Protein AF-A0A2V8REA2-F1 (afdb_monomer_lite)

Radius of gyration: 31.88 Å; chains: 1; bounding box: 101×28×112 Å

Foldseek 3Di:
DPPVVVVCVVVVVVVVVVVVVVVVVVPQFKDAAAQFKKWKKFFADWADDDDPPDQEDDDRYGTTHLDIHHGGIGGAPPPGMGGPDIDGWDFADQQKKKKKFFQDFAEADPQFQAWEQQLPPQCPQQLRSNSCRVSRNYGGTHLDIDHGDTHNHDVRGIWIWMDGWDFAAPQKKKWKFFQDFAAADPQFQAWADFPDCVQQLRSNCCRVRGTHGTIHLAIDHGDTGNHQAWTATPVGDDIDGGRMDIDMDGWDAAAQQKKKWKFFQGFAEDDPVAQEWDDDPDCVQQLNSNSCRVRGNYGTTYPDIHHGDTGNHDCNGMDIDIDGHDDADVPGDDDDDDPGDD

Sequence (342 aa):
MNDKMFQFVPYLVIGFVVLVVAVVLLRRWLVNVGAREIAIKERRYFGAKMPPGRVVATEGEVGIQADVLKPGLHFVKWPFEKVVLKVPLIEIGADELGIVEAIDGEPMPPGRNFAPDRAENAHNNFQDPIAFIKRGGVKGIQLRTLPPGLWPIHPYLFRVSISKATMIPPGKVGVVTASDGGQLDPGRLNGKAIDGHRNFQDAEQFIASGGQKGPQVETLTPGTYRILTQSVPLAGGDPKPGLFSIRLFDATVINENQVGLVEALDGAPLDPRDYVATQVEGHDNFTDSNEFIRRGGQRGPQKDILLPGTYYVNPLLFKVIPEKAGEVKPGEVAVIVSNVGK

Secondary structure (DSSP, 8-state):
--HHHHHHHHHHHHHHHHHHHHHHHHHHHEEEEPTTEEEEEEE-SSSEEPPTT-SSB-TTEEEEEEEEEPSEEEE--TTTEEEEEEEEPEEE-TTEEEEEEESSSBPPPTT-SSB--TTGGGGTTTT-HHHHHHTTPBSEEEEEEEPSEEE---TTTEEEEEEE-EEE-TTEEEEEEESSSBPPPTT-SSBPP-SSSTTTT-HHHHHHTTPBSEEEEEEEPSEEE-----BEETT--SPBPPSEEEEEEEPEEE-TTEEEEEEESSSBPPPTT-SSPPP--SSGGGT-HHHHHHTTPBSEEEEEEEPSEEE---TTTEEEEEEE-----TT-------SS--

Structure (mmCIF, N/CA/C/O backbone):
data_AF-A0A2V8REA2-F1
#
_entry.id   AF-A0A2V8REA2-F1
#
loop_
_atom_site.group_PDB
_atom_site.id
_atom_site.type_symbol
_atom_site.label_atom_id
_atom_site.label_alt_id
_atom_site.label_comp_id
_atom_site.label_asym_id
_atom_site.label_entity_id
_atom_site.label_seq_id
_atom_site.pdbx_PDB_ins_code
_atom_site.Cartn_x
_atom_site.Cartn_y
_atom_site.Cartn_z
_atom_site.occupancy
_atom_site.B_iso_or_equiv
_atom_site.auth_seq_id
_atom_site.auth_comp_id
_atom_site.auth_asym_id
_atom_site.auth_atom_id
_atom_site.pdbx_PDB_model_num
ATOM 1 N N .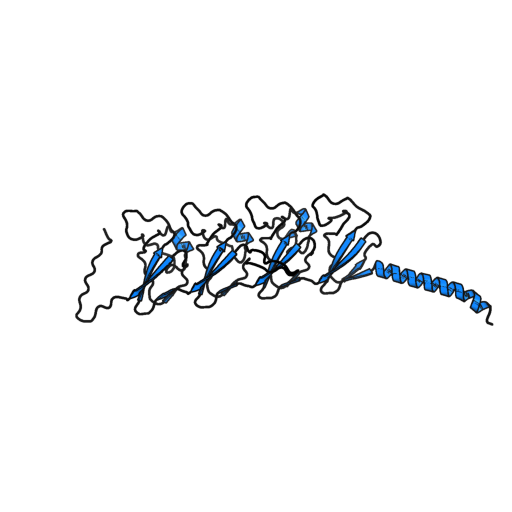 MET A 1 1 ? 65.773 -4.376 -53.608 1.00 53.00 1 MET A N 1
ATOM 2 C CA . MET A 1 1 ? 64.641 -5.215 -53.149 1.00 53.00 1 MET A CA 1
ATOM 3 C C . MET A 1 1 ? 63.603 -4.406 -52.346 1.00 53.00 1 MET A C 1
ATOM 5 O O . MET A 1 1 ? 62.913 -4.992 -51.529 1.00 53.00 1 MET A O 1
ATOM 9 N N . ASN A 1 2 ? 63.452 -3.088 -52.596 1.00 57.88 2 ASN A N 1
ATOM 10 C CA . ASN A 1 2 ? 62.587 -2.197 -51.797 1.00 57.88 2 ASN A CA 1
ATOM 11 C C . ASN A 1 2 ? 61.414 -1.566 -52.578 1.00 57.88 2 ASN A C 1
ATOM 13 O O . ASN A 1 2 ? 60.389 -1.299 -51.964 1.00 57.88 2 ASN A O 1
ATOM 17 N N . ASP A 1 3 ? 61.479 -1.413 -53.908 1.00 58.97 3 ASP A N 1
ATOM 18 C CA . ASP A 1 3 ? 60.385 -0.759 -54.662 1.00 58.97 3 ASP A CA 1
ATOM 19 C C . ASP A 1 3 ? 59.104 -1.591 -54.755 1.00 58.97 3 ASP A C 1
ATOM 21 O O . ASP A 1 3 ? 58.000 -1.055 -54.684 1.00 58.97 3 ASP A O 1
ATOM 25 N N . LYS A 1 4 ? 59.225 -2.923 -54.835 1.00 60.06 4 LYS A N 1
ATOM 26 C CA . LYS A 1 4 ? 58.048 -3.805 -54.817 1.00 60.06 4 LYS A CA 1
ATOM 27 C C . LYS A 1 4 ? 57.336 -3.789 -53.466 1.00 60.06 4 LYS A C 1
ATOM 29 O O . LYS A 1 4 ? 56.133 -3.991 -53.433 1.00 60.06 4 LYS A O 1
ATOM 34 N N . MET A 1 5 ? 58.048 -3.526 -52.367 1.00 58.31 5 MET A N 1
ATOM 35 C CA . MET A 1 5 ? 57.446 -3.443 -51.032 1.00 58.31 5 MET A CA 1
ATOM 36 C C . MET A 1 5 ? 56.606 -2.168 -50.882 1.00 58.31 5 MET A C 1
ATOM 38 O O . MET A 1 5 ? 55.483 -2.237 -50.390 1.00 58.31 5 MET A O 1
ATOM 42 N N . PHE A 1 6 ? 57.102 -1.030 -51.385 1.00 61.25 6 PHE A N 1
ATOM 43 C CA . PHE A 1 6 ? 56.381 0.249 -51.368 1.00 61.25 6 PHE A CA 1
ATOM 44 C C . PHE A 1 6 ? 55.085 0.234 -52.196 1.00 61.25 6 PHE A C 1
ATOM 46 O O . PHE A 1 6 ? 54.140 0.938 -51.848 1.00 61.25 6 PHE A O 1
ATOM 53 N N . GLN A 1 7 ? 54.987 -0.612 -53.228 1.00 67.94 7 GLN A N 1
ATOM 54 C CA . GLN A 1 7 ? 53.752 -0.789 -54.006 1.00 67.94 7 GLN A CA 1
ATOM 55 C C . GLN A 1 7 ? 52.622 -1.493 -53.231 1.00 67.94 7 GLN A C 1
ATOM 57 O O . GLN A 1 7 ? 51.453 -1.265 -53.535 1.00 67.94 7 GLN A O 1
ATOM 62 N N . PHE A 1 8 ? 52.936 -2.307 -52.212 1.00 71.12 8 PHE A N 1
ATOM 63 C CA . PHE A 1 8 ? 51.932 -2.997 -51.382 1.00 71.12 8 PHE A CA 1
ATOM 64 C C . PHE A 1 8 ? 51.483 -2.191 -50.157 1.00 71.12 8 PHE A C 1
ATOM 66 O O . PHE A 1 8 ? 50.403 -2.442 -49.622 1.00 71.12 8 PHE A O 1
ATOM 73 N N . VAL A 1 9 ? 52.267 -1.192 -49.739 1.00 77.75 9 VAL A N 1
ATOM 74 C CA . VAL A 1 9 ? 51.934 -0.277 -48.633 1.00 77.75 9 VAL A CA 1
ATOM 75 C C . VAL A 1 9 ? 50.538 0.358 -48.775 1.00 77.75 9 VAL A C 1
ATOM 77 O O . VAL A 1 9 ? 49.776 0.269 -47.813 1.00 77.75 9 VAL A O 1
ATOM 80 N N . PRO A 1 10 ? 50.120 0.936 -49.923 1.00 81.25 10 PRO A N 1
ATOM 81 C CA . PRO A 1 10 ? 48.781 1.520 -50.045 1.00 81.25 10 PRO A CA 1
ATOM 82 C C . PRO A 1 10 ? 47.654 0.489 -49.894 1.00 81.25 10 PRO A C 1
ATOM 84 O O . PRO A 1 10 ? 46.637 0.792 -49.277 1.00 81.25 10 PRO A O 1
ATOM 87 N N . TYR A 1 11 ? 47.835 -0.746 -50.373 1.00 85.50 11 TYR A N 1
ATOM 88 C CA . TYR A 1 11 ? 46.843 -1.815 -50.200 1.00 85.50 11 TYR A CA 1
ATOM 89 C C . TYR A 1 11 ? 46.735 -2.278 -48.744 1.00 85.50 11 TYR A C 1
ATOM 91 O O . TYR A 1 11 ? 45.631 -2.529 -48.264 1.00 85.50 11 TYR A O 1
ATOM 99 N N . LEU A 1 12 ? 47.857 -2.338 -48.020 1.00 85.06 12 LEU A N 1
ATOM 100 C CA . LEU A 1 12 ? 47.865 -2.625 -46.584 1.00 85.06 12 LEU A CA 1
ATOM 101 C C . LEU A 1 12 ? 47.188 -1.509 -45.780 1.00 85.06 12 LEU A C 1
ATOM 103 O O . LEU A 1 12 ? 46.408 -1.799 -44.876 1.00 85.06 12 LEU A O 1
ATOM 107 N N . VAL A 1 13 ? 47.426 -0.243 -46.137 1.00 86.25 13 VAL A N 1
ATOM 108 C CA . VAL A 1 13 ? 46.769 0.911 -45.503 1.00 86.25 13 VAL A CA 1
ATOM 109 C C . VAL A 1 13 ? 45.262 0.895 -45.772 1.00 86.25 13 VAL A C 1
ATOM 111 O O . VAL A 1 13 ? 44.482 1.043 -44.836 1.00 86.25 13 VAL A O 1
ATOM 114 N N . ILE A 1 14 ? 44.832 0.650 -47.014 1.00 88.69 14 ILE A N 1
ATOM 115 C CA . ILE A 1 14 ? 43.406 0.527 -47.360 1.00 88.69 14 ILE A CA 1
ATOM 116 C C . ILE A 1 14 ? 42.769 -0.648 -46.609 1.00 88.69 14 ILE A C 1
ATOM 118 O O . ILE A 1 14 ? 41.712 -0.481 -46.005 1.00 88.69 14 ILE A O 1
ATOM 122 N N . GLY A 1 15 ? 43.422 -1.813 -46.585 1.00 90.19 15 GLY A N 1
ATOM 123 C CA . GLY A 1 15 ? 42.948 -2.984 -45.846 1.00 90.19 15 GLY A CA 1
ATOM 124 C C . GLY A 1 15 ? 42.798 -2.711 -44.349 1.00 90.19 15 GLY A C 1
ATOM 125 O O . GLY A 1 15 ? 41.787 -3.077 -43.752 1.00 90.19 15 GLY A O 1
ATOM 126 N N . PHE A 1 16 ? 43.753 -1.996 -43.750 1.00 90.06 16 PHE A N 1
ATOM 127 C CA . PHE A 1 16 ? 43.687 -1.588 -42.349 1.00 90.06 16 PHE A CA 1
ATOM 128 C C . PHE A 1 16 ? 42.555 -0.585 -42.087 1.00 90.06 16 PHE A C 1
ATOM 130 O O . PHE A 1 16 ? 41.803 -0.751 -41.130 1.00 90.06 16 PHE A O 1
ATOM 137 N N . VAL A 1 17 ? 42.370 0.418 -42.949 1.00 90.94 17 VAL A N 1
ATOM 138 C CA . VAL A 1 17 ? 41.263 1.382 -42.827 1.00 90.94 17 VAL A CA 1
ATOM 139 C C . VAL A 1 17 ? 39.910 0.677 -42.944 1.00 90.94 17 VAL A C 1
ATOM 141 O O . VAL A 1 17 ? 39.025 0.923 -42.126 1.00 90.94 17 VAL A O 1
ATOM 144 N N . VAL A 1 18 ? 39.751 -0.245 -43.897 1.00 91.25 18 VAL A N 1
ATOM 145 C CA . VAL A 1 18 ? 38.528 -1.050 -44.046 1.00 91.25 18 VAL A CA 1
ATOM 146 C C . VAL A 1 18 ? 38.286 -1.920 -42.812 1.00 91.25 18 VAL A C 1
ATOM 148 O O . VAL A 1 18 ? 37.160 -1.963 -42.321 1.00 91.25 18 VAL A O 1
ATOM 151 N N . LEU A 1 19 ? 39.326 -2.556 -42.262 1.00 90.00 19 LEU A N 1
ATOM 152 C CA . LEU A 1 19 ? 39.234 -3.330 -41.021 1.00 90.00 19 LEU A CA 1
ATOM 153 C C . LEU A 1 19 ? 38.774 -2.453 -39.849 1.00 90.00 19 LEU A C 1
ATOM 155 O O . LEU A 1 19 ? 37.860 -2.828 -39.118 1.00 90.00 19 LEU A O 1
ATOM 159 N N . VAL A 1 20 ? 39.367 -1.270 -39.684 1.00 89.88 20 VAL A N 1
ATOM 160 C CA . VAL A 1 20 ? 38.996 -0.324 -38.623 1.00 89.88 20 VAL A CA 1
ATOM 161 C C . VAL A 1 20 ? 37.545 0.126 -38.785 1.00 89.88 20 VAL A C 1
ATOM 163 O O . VAL A 1 20 ? 36.786 0.093 -37.816 1.00 89.88 20 VAL A O 1
ATOM 166 N N . VAL A 1 21 ? 37.119 0.480 -40.000 1.00 90.19 21 VAL A N 1
ATOM 167 C CA . VAL A 1 21 ? 35.726 0.852 -40.288 1.00 90.19 21 VAL A CA 1
ATOM 168 C C . VAL A 1 21 ? 34.779 -0.315 -39.999 1.00 90.19 21 VAL A C 1
ATOM 170 O O . VAL A 1 21 ? 33.760 -0.116 -39.338 1.00 90.19 21 VAL A O 1
ATOM 173 N N . ALA A 1 22 ? 35.125 -1.537 -40.408 1.00 87.19 22 ALA A N 1
ATOM 174 C CA . ALA A 1 22 ? 34.334 -2.733 -40.132 1.00 87.19 22 ALA A CA 1
ATOM 175 C C . ALA A 1 22 ? 34.202 -3.001 -38.624 1.00 87.19 22 ALA A C 1
ATOM 177 O O . ALA A 1 22 ? 33.100 -3.267 -38.149 1.00 87.19 22 ALA A O 1
ATOM 178 N N . VAL A 1 23 ? 35.281 -2.859 -37.847 1.00 86.69 23 VAL A N 1
ATOM 179 C CA . VAL A 1 23 ? 35.253 -2.999 -36.380 1.00 86.69 23 VAL A CA 1
ATOM 180 C C . VAL A 1 23 ? 34.392 -1.913 -35.732 1.00 86.69 23 VAL A C 1
ATOM 182 O O . VAL A 1 23 ? 33.629 -2.203 -34.808 1.00 86.69 23 VAL A O 1
ATOM 185 N N . VAL A 1 24 ? 34.464 -0.669 -36.214 1.00 86.19 24 VAL A N 1
ATOM 186 C CA . VAL A 1 24 ? 33.621 0.433 -35.723 1.00 86.19 24 VAL A CA 1
ATOM 187 C C . VAL A 1 24 ? 32.142 0.171 -36.018 1.00 86.19 24 VAL A C 1
ATOM 189 O O . VAL A 1 24 ? 31.303 0.386 -35.142 1.00 86.19 24 VAL A O 1
ATOM 192 N N . LEU A 1 25 ? 31.809 -0.327 -37.212 1.00 84.62 25 LEU A N 1
ATOM 193 C CA . LEU A 1 25 ? 30.437 -0.687 -37.583 1.00 84.62 25 LEU A CA 1
ATOM 194 C C . LEU A 1 25 ? 29.923 -1.881 -36.768 1.00 84.62 25 LEU A C 1
ATOM 196 O O . LEU A 1 25 ? 28.829 -1.808 -36.209 1.00 84.62 25 LEU A O 1
ATOM 200 N N . LEU A 1 26 ? 30.736 -2.928 -36.602 1.00 83.31 26 LEU A N 1
ATOM 201 C CA . LEU A 1 26 ? 30.409 -4.087 -35.766 1.00 83.31 26 LEU A CA 1
ATOM 202 C C . LEU A 1 26 ? 30.135 -3.686 -34.315 1.00 83.31 26 LEU A C 1
ATOM 204 O O . LEU A 1 26 ? 29.158 -4.147 -33.733 1.00 83.31 26 LEU A O 1
ATOM 208 N N . ARG A 1 27 ? 30.932 -2.773 -33.743 1.00 81.62 27 ARG A N 1
ATOM 209 C CA . ARG A 1 27 ? 30.697 -2.234 -32.390 1.00 81.62 27 ARG A CA 1
ATOM 210 C C . ARG A 1 27 ? 29.417 -1.403 -32.272 1.00 81.62 27 ARG A C 1
ATOM 212 O O . ARG A 1 27 ? 28.915 -1.244 -31.165 1.00 81.62 27 ARG A O 1
ATOM 219 N N . ARG A 1 28 ? 28.889 -0.852 -33.372 1.00 81.88 28 ARG A N 1
ATOM 220 C CA . ARG A 1 28 ? 27.584 -0.167 -33.371 1.00 81.88 28 ARG A CA 1
ATOM 221 C C . ARG A 1 28 ? 26.407 -1.128 -33.474 1.00 81.88 28 ARG A C 1
ATOM 223 O O . ARG A 1 28 ? 25.336 -0.798 -32.976 1.00 81.88 28 ARG A O 1
ATOM 230 N N . TRP A 1 29 ? 26.600 -2.285 -34.102 1.00 84.00 29 TRP A N 1
ATOM 231 C CA . TRP A 1 29 ? 25.576 -3.324 -34.199 1.00 84.00 29 TRP A CA 1
ATOM 232 C C . TRP A 1 29 ? 25.524 -4.232 -32.975 1.00 84.00 29 TRP A C 1
ATOM 234 O O . TRP A 1 29 ? 24.443 -4.619 -32.552 1.00 84.00 29 TRP A O 1
ATOM 244 N N . LEU A 1 30 ? 26.667 -4.557 -32.376 1.00 86.12 30 LEU A N 1
ATOM 245 C CA . LEU A 1 30 ? 26.744 -5.424 -31.204 1.00 86.12 30 LEU A CA 1
ATOM 246 C C . LEU A 1 30 ? 26.785 -4.584 -29.932 1.00 86.12 30 LEU A C 1
ATOM 248 O O . LEU A 1 30 ? 27.802 -3.968 -29.610 1.00 86.12 30 LEU A O 1
ATOM 252 N N . VAL A 1 31 ? 25.683 -4.588 -29.186 1.00 85.50 31 VAL A N 1
ATOM 253 C CA . VAL A 1 31 ? 25.596 -3.913 -27.892 1.00 85.50 31 VAL A CA 1
ATOM 254 C C . VAL A 1 31 ? 25.544 -4.961 -26.793 1.00 85.50 31 VAL A C 1
ATOM 256 O O . VAL A 1 31 ? 24.618 -5.764 -26.724 1.00 85.50 31 VAL A O 1
ATOM 259 N N . ASN A 1 32 ? 26.537 -4.931 -25.908 1.00 88.06 32 ASN A N 1
ATOM 260 C CA . ASN A 1 32 ? 26.520 -5.727 -24.688 1.00 88.06 32 ASN A CA 1
ATOM 261 C C . ASN A 1 32 ? 25.819 -4.945 -23.572 1.00 88.06 32 ASN A C 1
ATOM 263 O O . ASN A 1 32 ? 26.215 -3.812 -23.278 1.00 88.06 32 ASN A O 1
ATOM 267 N N . VAL A 1 33 ? 24.785 -5.527 -22.974 1.00 88.06 33 VAL A N 1
ATOM 268 C CA . VAL A 1 33 ? 24.057 -4.979 -21.823 1.00 88.06 33 VAL A CA 1
ATOM 269 C C . VAL A 1 33 ? 24.576 -5.658 -20.558 1.00 88.06 33 VAL A C 1
ATOM 271 O O . VAL A 1 33 ? 24.667 -6.886 -20.516 1.00 88.06 33 VAL A O 1
ATOM 274 N N . GLY A 1 34 ? 24.946 -4.865 -19.548 1.00 87.94 34 GLY A N 1
ATOM 275 C CA . GLY A 1 34 ? 25.506 -5.382 -18.301 1.00 87.94 34 GLY A CA 1
ATOM 276 C C . GLY A 1 34 ? 24.537 -6.300 -17.549 1.00 87.94 34 GLY A C 1
ATOM 277 O O . GLY A 1 34 ? 23.325 -6.223 -17.724 1.00 87.94 34 GLY A O 1
ATOM 278 N N . ALA A 1 35 ? 25.074 -7.154 -16.671 1.00 87.50 35 ALA A N 1
ATOM 279 C CA . ALA A 1 35 ? 24.297 -8.151 -15.923 1.00 87.50 35 ALA A CA 1
ATOM 280 C C . ALA A 1 35 ? 23.180 -7.554 -15.040 1.00 87.50 35 ALA A C 1
ATOM 282 O O . ALA A 1 35 ? 22.171 -8.211 -14.802 1.00 87.50 35 ALA A O 1
ATOM 283 N N . ARG A 1 36 ? 23.360 -6.319 -14.551 1.00 90.94 36 ARG A N 1
ATOM 284 C CA . ARG A 1 36 ? 22.412 -5.604 -13.676 1.00 90.94 36 ARG A CA 1
ATOM 285 C C . ARG A 1 36 ? 21.843 -4.350 -14.334 1.00 90.94 36 ARG A C 1
ATOM 287 O O . ARG A 1 36 ? 21.510 -3.394 -13.642 1.00 90.94 36 ARG A O 1
ATOM 294 N N . GLU A 1 37 ? 21.753 -4.343 -15.658 1.00 91.94 37 GLU A N 1
ATOM 295 C CA . GLU A 1 37 ? 21.249 -3.207 -16.424 1.00 91.94 37 GLU A CA 1
ATOM 296 C C . GLU A 1 37 ? 20.217 -3.659 -17.455 1.00 91.94 37 GLU A C 1
ATOM 298 O O . GLU A 1 37 ? 20.249 -4.786 -17.947 1.00 91.94 37 GLU A O 1
ATOM 303 N N . ILE A 1 38 ? 19.333 -2.743 -17.830 1.00 92.62 38 ILE A N 1
ATOM 304 C CA . ILE A 1 38 ? 18.508 -2.859 -19.030 1.00 92.62 38 ILE A CA 1
ATOM 305 C C . ILE A 1 38 ? 18.869 -1.743 -20.000 1.00 92.62 38 ILE A C 1
ATOM 307 O O . ILE A 1 38 ? 19.211 -0.630 -19.592 1.00 92.62 38 ILE A O 1
ATOM 311 N N . ALA A 1 39 ? 18.794 -2.033 -21.296 1.00 90.94 39 ALA A N 1
ATOM 312 C CA . ALA A 1 39 ? 19.035 -1.043 -22.337 1.00 90.94 39 ALA A CA 1
ATOM 313 C C . ALA A 1 39 ? 17.734 -0.652 -23.042 1.00 90.94 39 ALA A C 1
ATOM 315 O O . ALA A 1 39 ? 16.989 -1.499 -23.535 1.00 90.94 39 ALA A O 1
ATOM 316 N N . ILE A 1 40 ? 17.498 0.654 -23.118 1.00 90.94 40 ILE A N 1
ATOM 317 C CA . ILE A 1 40 ? 16.320 1.258 -23.737 1.00 90.94 40 ILE A CA 1
ATOM 318 C C . ILE A 1 40 ? 16.665 1.620 -25.178 1.00 90.94 40 ILE A C 1
ATOM 320 O O . ILE A 1 40 ? 17.677 2.282 -25.445 1.00 90.94 40 ILE A O 1
ATOM 324 N N . LYS A 1 41 ? 15.822 1.182 -26.113 1.00 90.50 41 LYS A N 1
ATOM 325 C CA . LYS A 1 41 ? 15.993 1.427 -27.547 1.00 90.50 41 LYS A CA 1
ATOM 326 C C . LYS A 1 41 ? 15.158 2.621 -27.996 1.00 90.50 41 LYS A C 1
ATOM 328 O O . LYS A 1 41 ? 14.074 2.871 -27.489 1.00 90.50 41 LYS A O 1
ATOM 333 N N . GLU A 1 42 ? 15.637 3.315 -29.015 1.00 89.19 42 GLU A N 1
ATOM 334 C CA . GLU A 1 42 ? 14.877 4.298 -29.782 1.00 89.19 42 GLU A CA 1
ATOM 335 C C . GLU A 1 42 ? 14.944 3.923 -31.258 1.00 89.19 42 GLU A C 1
ATOM 337 O O . GLU A 1 42 ? 16.016 3.599 -31.783 1.00 89.19 42 GLU A O 1
ATOM 342 N N . ARG A 1 43 ? 13.797 4.005 -31.933 1.00 87.25 43 ARG A N 1
ATOM 343 C CA . ARG A 1 43 ? 13.694 3.890 -33.387 1.00 87.25 43 ARG A CA 1
ATOM 344 C C . ARG A 1 43 ? 13.465 5.274 -33.979 1.00 87.25 43 ARG A C 1
ATOM 346 O O . ARG A 1 43 ? 12.552 5.965 -33.543 1.00 87.25 43 ARG A O 1
ATOM 353 N N . ARG A 1 44 ? 14.279 5.677 -34.962 1.00 80.50 44 ARG A N 1
ATOM 354 C CA . ARG A 1 44 ? 14.335 7.082 -35.428 1.00 80.50 44 ARG A CA 1
ATOM 355 C C . ARG A 1 44 ? 13.682 7.366 -36.776 1.00 80.50 44 ARG A C 1
ATOM 357 O O . ARG A 1 44 ? 13.132 8.445 -36.952 1.00 80.50 44 ARG A O 1
ATOM 364 N N . TYR A 1 45 ? 13.775 6.442 -37.732 1.00 75.44 45 TYR A N 1
ATOM 365 C CA . TYR A 1 45 ? 13.515 6.769 -39.145 1.00 75.44 45 TYR A CA 1
ATOM 366 C C . TYR A 1 45 ? 12.363 5.994 -39.792 1.00 75.44 45 TYR A C 1
ATOM 368 O O . TYR A 1 45 ? 11.770 6.488 -40.743 1.00 75.44 45 TYR A O 1
ATOM 376 N N . PHE A 1 46 ? 12.039 4.796 -39.303 1.00 74.12 46 PHE A N 1
ATOM 377 C CA . PHE A 1 46 ? 11.062 3.905 -39.937 1.00 74.12 46 PHE A CA 1
ATOM 378 C C . PHE A 1 46 ? 9.942 3.562 -38.968 1.00 74.12 46 PHE A C 1
ATOM 380 O O . PHE A 1 46 ? 10.221 3.112 -37.859 1.00 74.12 46 PHE A O 1
ATOM 387 N N . GLY A 1 47 ? 8.692 3.731 -39.397 1.00 79.75 47 GLY A N 1
ATOM 388 C CA . GLY A 1 47 ? 7.528 3.335 -38.613 1.00 79.75 47 GLY A CA 1
ATOM 389 C C . GLY A 1 47 ? 6.366 4.317 -38.667 1.00 79.75 47 GLY A C 1
ATOM 390 O O . GLY A 1 47 ? 6.458 5.392 -39.262 1.00 79.75 47 GLY A O 1
ATOM 391 N N . ALA A 1 48 ? 5.271 3.936 -38.014 1.00 80.75 48 ALA A N 1
ATOM 392 C CA . ALA A 1 48 ? 4.147 4.828 -37.768 1.00 80.75 48 ALA A CA 1
ATOM 393 C C . ALA A 1 48 ? 4.540 5.925 -36.761 1.00 80.75 48 ALA A C 1
ATOM 395 O O . ALA A 1 48 ? 5.407 5.727 -35.905 1.00 80.75 48 ALA A O 1
ATOM 396 N N . LYS A 1 49 ? 3.902 7.096 -36.852 1.00 79.81 49 LYS A N 1
ATOM 397 C CA . LYS A 1 49 ? 4.037 8.132 -35.818 1.00 79.81 49 LYS A CA 1
ATOM 398 C C . LYS A 1 49 ? 3.267 7.699 -34.571 1.00 79.81 49 LYS A C 1
ATOM 400 O O . LYS A 1 49 ? 2.155 7.194 -34.700 1.00 79.81 49 LYS A O 1
ATOM 405 N N . MET A 1 50 ? 3.840 7.933 -33.391 1.00 80.81 50 MET A N 1
ATOM 406 C CA . MET A 1 50 ? 3.144 7.676 -32.128 1.00 80.81 50 MET A CA 1
ATOM 407 C C . MET A 1 50 ? 1.867 8.526 -32.026 1.00 80.81 50 MET A C 1
ATOM 409 O O . MET A 1 50 ? 1.900 9.711 -32.385 1.00 80.81 50 MET A O 1
ATOM 413 N N . PRO A 1 51 ? 0.760 7.958 -31.517 1.00 80.25 51 PRO A N 1
ATOM 414 C CA . PRO A 1 51 ? -0.427 8.728 -31.176 1.00 80.25 51 PRO A CA 1
ATOM 415 C C . PRO A 1 51 ? -0.100 9.867 -30.193 1.00 80.25 51 PRO A C 1
ATOM 417 O O . PRO A 1 51 ? 0.745 9.690 -29.309 1.00 80.25 51 PRO A O 1
ATOM 420 N N . PRO A 1 52 ? -0.757 11.034 -30.312 1.00 74.62 52 PRO A N 1
ATOM 421 C CA . PRO A 1 52 ? -0.532 12.146 -29.397 1.00 74.62 52 PRO A CA 1
ATOM 422 C C . PRO A 1 52 ? -0.870 11.748 -27.954 1.00 74.62 52 PRO A C 1
ATOM 424 O O . PRO A 1 52 ? -1.895 11.120 -27.699 1.00 74.62 52 PRO A O 1
ATOM 427 N N . GLY A 1 53 ? -0.003 12.129 -27.012 1.00 73.94 53 GLY A N 1
ATOM 428 C CA . GLY A 1 53 ? -0.157 11.841 -25.580 1.00 73.94 53 GLY A CA 1
ATOM 429 C C . GLY A 1 53 ? 0.550 10.573 -25.092 1.00 73.94 53 GLY A C 1
ATOM 430 O O . GLY A 1 53 ? 0.705 10.425 -23.884 1.00 73.94 53 GLY A O 1
ATOM 431 N N . ARG A 1 54 ? 1.031 9.713 -26.001 1.00 80.69 54 ARG A N 1
ATOM 432 C CA . ARG A 1 54 ? 1.827 8.527 -25.660 1.00 80.69 54 ARG A CA 1
ATOM 433 C C . ARG A 1 54 ? 3.308 8.887 -25.495 1.00 80.69 54 ARG A C 1
ATOM 435 O O . ARG A 1 54 ? 3.855 9.659 -26.284 1.00 80.69 54 ARG A O 1
ATOM 442 N N . VAL A 1 55 ? 3.957 8.321 -24.481 1.00 80.88 55 VAL A N 1
ATOM 443 C CA . VAL A 1 55 ? 5.371 8.559 -24.134 1.00 80.88 55 VAL A CA 1
ATOM 444 C C . VAL A 1 55 ? 6.279 7.451 -24.671 1.00 80.88 55 VAL A C 1
ATOM 446 O O . VAL A 1 55 ? 7.443 7.710 -24.984 1.00 80.88 55 VAL A O 1
ATOM 449 N N . VAL A 1 56 ? 5.757 6.229 -24.808 1.00 83.88 56 VAL A N 1
ATOM 450 C CA . VAL A 1 56 ? 6.507 5.068 -25.311 1.00 83.88 56 VAL A CA 1
ATOM 451 C C . VAL A 1 56 ? 5.915 4.511 -26.605 1.00 83.88 56 VAL A C 1
ATOM 453 O O . VAL A 1 56 ? 4.711 4.319 -26.736 1.00 83.88 56 VAL A O 1
ATOM 456 N N . ALA A 1 57 ? 6.784 4.226 -27.567 1.00 82.88 57 ALA A N 1
ATOM 457 C CA . ALA A 1 57 ? 6.461 3.619 -28.846 1.00 82.88 57 ALA A CA 1
ATOM 458 C C . ALA A 1 57 ? 6.219 2.116 -28.683 1.00 82.88 57 ALA A C 1
ATOM 460 O O . ALA A 1 57 ? 7.028 1.390 -28.096 1.00 82.88 57 ALA A O 1
ATOM 461 N N . THR A 1 58 ? 5.120 1.647 -29.257 1.00 82.19 58 THR A N 1
ATOM 462 C CA . THR A 1 58 ? 4.787 0.227 -29.394 1.00 82.19 58 THR A CA 1
ATOM 463 C C . THR A 1 58 ? 5.222 -0.307 -30.766 1.00 82.19 58 THR A C 1
ATOM 465 O O . THR A 1 58 ? 5.769 0.429 -31.587 1.00 82.19 58 THR A O 1
ATOM 468 N N . GLU A 1 59 ? 5.067 -1.612 -31.000 1.00 79.75 59 GLU A N 1
ATOM 469 C CA . GLU A 1 59 ? 5.554 -2.329 -32.190 1.00 79.75 59 GLU A CA 1
ATOM 470 C C . GLU A 1 59 ? 5.374 -1.553 -33.506 1.00 79.75 59 GLU A C 1
ATOM 472 O O . GLU A 1 59 ? 4.263 -1.350 -33.985 1.00 79.75 59 GLU A O 1
ATOM 477 N N . GLY A 1 60 ? 6.487 -1.159 -34.133 1.00 78.44 60 GLY A N 1
ATOM 478 C CA . GLY A 1 60 ? 6.432 -0.482 -35.433 1.00 78.44 60 GLY A CA 1
ATOM 479 C C . GLY A 1 60 ? 6.351 1.043 -35.365 1.00 78.44 60 GLY A C 1
ATOM 480 O O . GLY A 1 60 ? 6.429 1.674 -36.415 1.00 78.44 60 GLY A O 1
ATOM 481 N N . GLU A 1 61 ? 6.249 1.643 -34.179 1.00 85.31 61 GLU A N 1
ATOM 482 C CA . GLU A 1 61 ? 6.188 3.097 -33.997 1.00 85.31 61 GLU A CA 1
ATOM 483 C C . GLU A 1 61 ? 7.594 3.720 -33.864 1.00 85.31 61 GLU A C 1
ATOM 485 O O . GLU A 1 61 ? 8.540 3.107 -33.355 1.00 85.31 61 GLU A O 1
ATOM 490 N N . VAL A 1 62 ? 7.742 4.955 -34.349 1.00 83.81 62 VAL A N 1
ATOM 491 C CA . VAL A 1 62 ? 8.963 5.768 -34.207 1.00 83.81 62 VAL A CA 1
ATOM 492 C C . VAL A 1 62 ? 8.979 6.421 -32.826 1.00 83.81 62 VAL A C 1
ATOM 494 O O . VAL A 1 62 ? 8.014 7.085 -32.459 1.00 83.81 62 VAL A O 1
ATOM 497 N N . GLY A 1 63 ? 10.078 6.283 -32.081 1.00 86.44 63 GLY A N 1
ATOM 498 C CA . GLY A 1 63 ? 10.236 6.841 -30.734 1.00 86.44 63 GLY A CA 1
ATOM 499 C C . GLY A 1 63 ? 10.981 5.917 -29.768 1.00 86.44 63 GLY A C 1
ATOM 500 O O . GLY A 1 63 ? 11.573 4.909 -30.178 1.00 86.44 63 GLY A O 1
ATOM 501 N N . ILE A 1 64 ? 10.944 6.271 -28.477 1.00 87.31 64 ILE A N 1
ATOM 502 C CA . ILE A 1 64 ? 11.473 5.454 -27.372 1.00 87.31 64 ILE A CA 1
ATOM 503 C C . ILE A 1 64 ? 10.650 4.173 -27.301 1.00 87.31 64 ILE A C 1
ATOM 505 O O . ILE A 1 64 ? 9.460 4.227 -27.030 1.00 87.31 64 ILE A O 1
ATOM 509 N N . GLN A 1 65 ? 11.269 3.034 -27.575 1.00 89.06 65 GLN A N 1
ATOM 510 C CA . GLN A 1 65 ? 10.583 1.750 -27.639 1.00 89.06 65 GLN A CA 1
ATOM 511 C C . GLN A 1 65 ? 10.209 1.273 -26.238 1.00 89.06 65 GLN A C 1
ATOM 513 O O . GLN A 1 65 ? 11.035 1.336 -25.335 1.00 89.06 65 GLN A O 1
ATOM 518 N N . ALA A 1 66 ? 9.000 0.735 -26.094 1.00 85.31 66 ALA A N 1
ATOM 519 C CA . ALA A 1 66 ? 8.535 0.096 -24.866 1.00 85.31 66 ALA A CA 1
ATOM 520 C C . ALA A 1 66 ? 9.307 -1.205 -24.548 1.00 85.31 66 ALA A C 1
ATOM 522 O O . ALA A 1 66 ? 9.451 -1.574 -23.387 1.00 85.31 66 ALA A O 1
ATOM 523 N N . ASP A 1 67 ? 9.828 -1.893 -25.569 1.00 85.88 67 ASP A N 1
ATOM 524 C CA . ASP A 1 67 ? 10.654 -3.091 -25.396 1.00 85.88 67 ASP A CA 1
ATOM 525 C C . ASP A 1 67 ? 12.060 -2.747 -24.874 1.00 85.88 67 ASP A C 1
ATOM 527 O O . ASP A 1 67 ? 12.796 -1.957 -25.484 1.00 85.88 67 ASP A O 1
ATOM 531 N N . VAL A 1 68 ? 12.458 -3.399 -23.780 1.00 87.56 68 VAL A N 1
ATOM 532 C CA . VAL A 1 68 ? 13.789 -3.264 -23.178 1.00 87.56 68 VAL A CA 1
ATOM 533 C C . VAL A 1 68 ? 14.675 -4.460 -23.496 1.00 87.56 68 VAL A C 1
ATOM 535 O O . VAL A 1 68 ? 14.272 -5.619 -23.417 1.00 87.56 68 VAL A O 1
ATOM 538 N N . LEU A 1 69 ? 15.942 -4.187 -23.800 1.00 88.38 69 LEU A N 1
ATOM 539 C CA . LEU A 1 69 ? 16.938 -5.241 -23.938 1.00 88.38 69 LEU A CA 1
ATOM 540 C C . LEU A 1 69 ? 17.378 -5.707 -22.549 1.00 88.38 69 LEU A C 1
ATOM 542 O O . LEU A 1 69 ? 17.925 -4.928 -21.762 1.00 88.38 69 LEU A O 1
ATOM 546 N N . LYS A 1 70 ? 17.150 -6.994 -22.281 1.00 87.00 70 LYS A N 1
ATOM 547 C CA . LYS A 1 70 ? 17.618 -7.695 -21.078 1.00 87.00 70 LYS A CA 1
ATOM 548 C C . LYS A 1 70 ? 19.153 -7.815 -21.072 1.00 87.00 70 LYS A C 1
ATOM 550 O O . LYS A 1 70 ? 19.764 -7.676 -22.133 1.00 87.00 70 LYS A O 1
ATOM 555 N N . PRO A 1 71 ? 19.786 -8.118 -19.927 1.00 88.00 71 PRO A N 1
ATOM 556 C CA . PRO A 1 71 ? 21.217 -8.403 -19.870 1.00 88.00 71 PRO A CA 1
ATOM 557 C C . PRO A 1 71 ? 21.676 -9.415 -20.928 1.00 88.00 71 PRO A C 1
ATOM 559 O O . PRO A 1 71 ? 21.009 -10.426 -21.154 1.00 88.00 71 PRO A O 1
ATOM 562 N N . GLY A 1 72 ? 22.814 -9.145 -21.572 1.00 87.88 72 GLY A N 1
ATOM 563 C CA . GLY A 1 72 ? 23.374 -9.999 -22.621 1.00 87.88 72 GLY A CA 1
ATOM 564 C C . GLY A 1 72 ? 23.801 -9.253 -23.884 1.00 87.88 72 GLY A C 1
ATOM 565 O O . GLY A 1 72 ? 23.685 -8.029 -23.998 1.00 87.88 72 GLY A O 1
ATOM 566 N N . LEU A 1 73 ? 24.325 -10.016 -24.844 1.00 88.00 73 LEU A N 1
ATOM 567 C CA . LEU A 1 73 ? 24.752 -9.505 -26.142 1.00 88.00 73 LEU A CA 1
ATOM 568 C C . LEU A 1 73 ? 23.556 -9.418 -27.090 1.00 88.00 73 LEU A C 1
ATOM 570 O O . LEU A 1 73 ? 22.960 -10.436 -27.434 1.00 88.00 73 LEU A O 1
ATOM 574 N N . HIS A 1 74 ? 23.249 -8.210 -27.553 1.00 87.81 74 HIS A N 1
ATOM 575 C CA . HIS A 1 74 ? 22.146 -7.958 -28.476 1.00 87.81 74 HIS A CA 1
ATOM 576 C C . HIS A 1 74 ? 22.639 -7.348 -29.781 1.00 87.81 74 HIS A C 1
ATOM 578 O O . HIS A 1 74 ? 23.554 -6.520 -29.799 1.00 87.81 74 HIS A O 1
ATOM 584 N N . PHE A 1 75 ? 21.991 -7.740 -30.878 1.00 87.38 75 PHE A N 1
ATOM 585 C CA . PHE A 1 75 ? 22.216 -7.158 -32.195 1.00 87.38 75 PHE A CA 1
ATOM 586 C C . PHE A 1 75 ? 21.203 -6.038 -32.452 1.00 87.38 75 PHE A C 1
ATOM 588 O O . PHE A 1 75 ? 20.009 -6.282 -32.621 1.00 87.38 75 PHE A O 1
ATOM 595 N N . VAL A 1 76 ? 21.684 -4.800 -32.488 1.00 86.19 76 VAL A N 1
ATOM 596 C CA . VAL A 1 76 ? 20.890 -3.595 -32.730 1.00 86.19 76 VAL A CA 1
ATOM 597 C C . VAL A 1 76 ? 21.066 -3.165 -34.182 1.00 86.19 76 VAL A C 1
ATOM 599 O O . VAL A 1 76 ? 22.183 -2.960 -34.659 1.00 86.19 76 VAL A O 1
ATOM 602 N N . LYS A 1 77 ? 19.951 -2.997 -34.899 1.00 83.69 77 LYS A N 1
ATOM 603 C CA . LYS A 1 77 ? 19.931 -2.651 -36.329 1.00 83.69 77 LYS A CA 1
ATOM 604 C C . LYS A 1 77 ? 20.239 -1.164 -36.559 1.00 83.69 77 LYS A C 1
ATOM 606 O O . LYS A 1 77 ? 19.376 -0.393 -36.978 1.00 83.69 77 LYS A O 1
ATOM 611 N N . TRP A 1 78 ? 21.469 -0.742 -36.278 1.00 79.56 78 TRP A N 1
ATOM 612 C CA . TRP A 1 78 ? 21.948 0.606 -36.607 1.00 79.56 78 TRP A CA 1
ATOM 613 C C . TRP A 1 78 ? 22.017 0.784 -38.140 1.00 79.56 78 TRP A C 1
ATOM 615 O O . TRP A 1 78 ? 22.499 -0.132 -38.811 1.00 79.56 78 TRP A O 1
ATOM 625 N N . PRO A 1 79 ? 21.586 1.924 -38.723 1.00 79.44 79 PRO A N 1
ATOM 626 C CA . PRO A 1 79 ? 21.245 3.202 -38.080 1.00 79.44 79 PRO A CA 1
ATOM 627 C C . PRO A 1 79 ? 19.765 3.383 -37.699 1.00 79.44 79 PRO A C 1
ATOM 629 O O . PRO A 1 79 ? 19.387 4.463 -37.247 1.00 79.44 79 PRO A O 1
ATOM 632 N N . PHE A 1 80 ? 18.918 2.369 -37.881 1.00 83.69 80 PHE A N 1
ATOM 633 C CA . PHE A 1 80 ? 17.468 2.491 -37.686 1.00 83.69 80 PHE A CA 1
ATOM 634 C C . PHE A 1 80 ? 17.055 2.465 -36.210 1.00 83.69 80 PHE A C 1
ATOM 636 O O . PHE A 1 80 ? 16.136 3.186 -35.815 1.00 83.69 80 PHE A O 1
ATOM 643 N N . GLU A 1 81 ? 17.763 1.667 -35.409 1.00 84.12 81 GLU A N 1
ATOM 644 C CA . GLU A 1 81 ? 17.601 1.563 -33.960 1.00 84.12 81 GLU A CA 1
ATOM 645 C C . GLU A 1 81 ? 18.903 1.930 -33.245 1.00 84.12 81 GLU A C 1
ATOM 647 O O . GLU A 1 81 ? 20.005 1.626 -33.715 1.00 84.12 81 GLU A O 1
ATOM 652 N N . LYS A 1 82 ? 18.782 2.590 -32.092 1.00 86.75 82 LYS A N 1
ATOM 653 C CA . LYS A 1 82 ? 19.914 2.957 -31.238 1.00 86.75 82 LYS A CA 1
ATOM 654 C C . LYS A 1 82 ? 19.556 2.727 -29.773 1.00 86.75 82 LYS A C 1
ATOM 656 O O . LYS A 1 82 ? 18.446 3.034 -29.353 1.00 86.75 82 LYS A O 1
ATOM 661 N N . VAL A 1 83 ? 20.514 2.243 -28.983 1.00 86.94 83 VAL A N 1
ATOM 662 C CA . VAL A 1 83 ? 20.398 2.262 -27.519 1.00 86.94 83 VAL A CA 1
ATOM 663 C C . VAL A 1 83 ? 20.611 3.689 -27.027 1.00 86.94 83 VAL A C 1
ATOM 665 O O . VAL A 1 83 ? 21.667 4.281 -27.261 1.00 86.94 83 VAL A O 1
ATOM 668 N N . VAL A 1 84 ? 19.588 4.245 -26.384 1.00 86.69 84 VAL A N 1
ATOM 669 C CA . VAL A 1 84 ? 19.610 5.615 -25.855 1.00 86.69 84 VAL A CA 1
ATOM 670 C C . VAL A 1 84 ? 20.266 5.639 -24.490 1.00 86.69 84 VAL A C 1
ATOM 672 O O . VAL A 1 84 ? 21.141 6.463 -24.239 1.00 86.69 84 VAL A O 1
ATOM 675 N N . LEU A 1 85 ? 19.841 4.723 -23.625 1.00 89.44 85 LEU A N 1
ATOM 676 C CA . LEU A 1 85 ? 20.209 4.720 -22.223 1.00 89.44 85 LEU A CA 1
ATOM 677 C C . LEU A 1 85 ? 20.301 3.286 -21.715 1.00 89.44 85 LEU A C 1
ATOM 679 O O . LEU A 1 85 ? 19.488 2.433 -22.076 1.00 89.44 85 LEU A O 1
ATOM 683 N N . LYS A 1 86 ? 21.296 3.043 -20.866 1.00 91.69 86 LYS A N 1
ATOM 684 C CA . LYS A 1 86 ? 21.376 1.860 -20.018 1.00 91.69 86 LYS A CA 1
ATOM 685 C C . LYS A 1 86 ? 21.069 2.302 -18.599 1.00 91.69 86 LYS A C 1
ATOM 687 O O . LYS A 1 86 ? 21.682 3.258 -18.130 1.00 91.69 86 LYS A O 1
ATOM 692 N N . VAL A 1 87 ? 20.108 1.652 -17.960 1.00 91.56 87 VAL A N 1
ATOM 693 C CA . VAL A 1 87 ? 19.727 1.948 -16.576 1.00 91.56 87 VAL A CA 1
ATOM 694 C C . VAL A 1 87 ? 19.912 0.706 -15.715 1.00 91.56 87 VAL A C 1
ATOM 696 O O . VAL A 1 87 ? 19.703 -0.402 -16.218 1.00 91.56 87 VAL A O 1
ATOM 699 N N . PRO A 1 88 ? 20.315 0.861 -14.444 1.00 93.31 88 PRO A N 1
ATOM 700 C CA . PRO A 1 88 ? 20.413 -0.267 -13.537 1.00 93.31 88 PRO A CA 1
ATOM 701 C C . PRO A 1 88 ? 19.030 -0.868 -13.260 1.00 93.31 88 PRO A C 1
ATOM 703 O O . PRO A 1 88 ? 18.007 -0.186 -13.348 1.00 93.31 88 PRO A O 1
ATOM 706 N N . LEU A 1 89 ? 19.012 -2.152 -12.906 1.00 93.12 89 LEU A N 1
ATOM 707 C CA . LEU A 1 89 ? 17.826 -2.797 -12.345 1.00 93.12 89 LEU A CA 1
ATOM 708 C C . LEU A 1 89 ? 17.424 -2.105 -11.042 1.00 93.12 89 LEU A C 1
ATOM 710 O O . LEU A 1 89 ? 18.281 -1.680 -10.265 1.00 93.12 89 LEU A O 1
ATOM 714 N N . ILE A 1 90 ? 16.121 -2.036 -10.797 1.00 93.94 90 ILE A N 1
ATOM 715 C CA . ILE A 1 90 ? 15.584 -1.462 -9.569 1.00 93.94 90 ILE A CA 1
ATOM 716 C C . ILE A 1 90 ? 15.672 -2.511 -8.469 1.00 93.94 90 ILE A C 1
ATOM 718 O O . ILE A 1 90 ? 15.103 -3.594 -8.595 1.00 93.94 90 ILE A O 1
ATOM 722 N N . GLU A 1 91 ? 16.399 -2.193 -7.406 1.00 94.62 91 GLU A N 1
ATOM 723 C CA . GLU A 1 91 ? 16.537 -3.042 -6.228 1.00 94.62 91 GLU A CA 1
ATOM 724 C C . GLU A 1 91 ? 15.532 -2.609 -5.164 1.00 94.62 91 GLU A C 1
ATOM 726 O O . GLU A 1 91 ? 15.487 -1.441 -4.788 1.00 94.62 91 GLU A O 1
ATOM 731 N N . ILE A 1 92 ? 14.717 -3.560 -4.713 1.00 95.94 92 ILE A N 1
ATOM 732 C CA . ILE A 1 92 ? 13.792 -3.396 -3.594 1.00 95.94 92 ILE A CA 1
ATOM 733 C C . ILE A 1 92 ? 14.308 -4.283 -2.468 1.00 95.94 92 ILE A C 1
ATOM 735 O O . ILE A 1 92 ? 14.393 -5.507 -2.628 1.00 95.94 92 ILE A O 1
ATOM 739 N N . GLY A 1 93 ? 14.664 -3.665 -1.345 1.00 94.81 93 GLY A N 1
ATOM 740 C CA . GLY A 1 93 ? 15.177 -4.347 -0.166 1.00 94.81 93 GLY A CA 1
ATOM 741 C C . GLY A 1 93 ? 14.152 -5.269 0.498 1.00 94.81 93 GLY A C 1
ATOM 742 O O . GLY A 1 93 ? 12.949 -5.204 0.247 1.00 94.81 93 GLY A O 1
ATOM 743 N N . ALA A 1 94 ? 14.629 -6.139 1.391 1.00 92.06 94 ALA A N 1
ATOM 744 C CA . ALA A 1 94 ? 13.774 -7.095 2.097 1.00 92.06 94 ALA A CA 1
ATOM 745 C C . ALA A 1 94 ? 12.667 -6.407 2.918 1.00 92.06 94 ALA A C 1
ATOM 747 O O . ALA A 1 94 ? 11.527 -6.868 2.903 1.00 92.06 94 ALA A O 1
ATOM 748 N N . ASP A 1 95 ? 12.970 -5.282 3.567 1.00 93.31 95 ASP A N 1
ATOM 749 C CA . ASP A 1 95 ? 12.027 -4.508 4.391 1.00 93.31 95 ASP A CA 1
ATOM 750 C C . ASP A 1 95 ? 11.353 -3.366 3.616 1.00 93.31 95 ASP A C 1
ATOM 752 O O . ASP A 1 95 ? 10.873 -2.389 4.196 1.00 93.31 95 ASP A O 1
ATOM 756 N N . GLU A 1 96 ? 11.323 -3.478 2.292 1.00 94.88 96 GLU A N 1
ATOM 757 C CA . GLU A 1 96 ? 10.799 -2.465 1.389 1.00 94.88 96 GLU A CA 1
ATOM 758 C C . GLU A 1 96 ? 9.665 -3.022 0.523 1.00 94.88 96 GLU A C 1
ATOM 760 O O . GLU A 1 96 ? 9.482 -4.232 0.361 1.00 94.88 96 GLU A O 1
ATOM 765 N N . LEU A 1 97 ? 8.877 -2.101 -0.017 1.00 95.44 97 LEU A N 1
ATOM 766 C CA . LEU A 1 97 ? 7.784 -2.356 -0.937 1.00 95.44 97 LEU A CA 1
ATOM 767 C C . LEU A 1 97 ? 7.906 -1.385 -2.109 1.00 95.44 97 LEU A C 1
ATOM 769 O O . LEU A 1 97 ? 7.926 -0.167 -1.907 1.00 95.44 97 LEU A O 1
ATOM 773 N N . GLY A 1 98 ? 7.984 -1.911 -3.331 1.00 95.81 98 GLY A N 1
ATOM 774 C CA . GLY A 1 98 ? 8.014 -1.072 -4.524 1.00 95.81 98 GLY A CA 1
ATOM 775 C C . GLY A 1 98 ? 6.612 -0.645 -4.919 1.00 95.81 98 GLY A C 1
ATOM 776 O O . GLY A 1 98 ? 5.721 -1.474 -5.095 1.00 95.81 98 GLY A O 1
ATOM 777 N N . ILE A 1 99 ? 6.425 0.655 -5.087 1.00 95.81 99 ILE A N 1
ATOM 778 C CA . ILE A 1 99 ? 5.201 1.257 -5.598 1.00 95.81 99 ILE A CA 1
ATOM 779 C C . ILE A 1 99 ? 5.483 1.740 -7.014 1.00 95.81 99 ILE A C 1
ATOM 781 O O . ILE A 1 99 ? 6.484 2.413 -7.264 1.00 95.81 99 ILE A O 1
ATOM 785 N N . VAL A 1 100 ? 4.610 1.376 -7.948 1.00 95.56 100 VAL A N 1
ATOM 786 C CA . VAL A 1 100 ? 4.765 1.705 -9.365 1.00 95.56 100 VAL A CA 1
ATOM 787 C C . VAL A 1 100 ? 3.778 2.804 -9.740 1.00 95.56 100 VAL A C 1
ATOM 789 O O . VAL A 1 100 ? 2.597 2.721 -9.429 1.00 95.56 100 VAL A O 1
ATOM 792 N N . GLU A 1 101 ? 4.247 3.841 -10.424 1.00 95.25 101 GLU A N 1
ATOM 793 C CA . GLU A 1 101 ? 3.437 4.896 -11.036 1.00 95.25 101 GLU A CA 1
ATOM 794 C C . GLU A 1 101 ? 3.593 4.803 -12.558 1.00 95.25 101 GLU A C 1
ATOM 796 O O . GLU A 1 101 ? 4.688 4.989 -13.091 1.00 95.25 101 GLU A O 1
ATOM 801 N N . ALA A 1 102 ? 2.505 4.511 -13.268 1.00 94.88 102 ALA A N 1
ATOM 802 C CA . ALA A 1 102 ? 2.479 4.503 -14.725 1.00 94.88 102 ALA A CA 1
ATOM 803 C C . ALA A 1 102 ? 2.313 5.936 -15.251 1.00 94.88 102 ALA A C 1
ATOM 805 O O . ALA A 1 102 ? 1.350 6.627 -14.916 1.00 94.88 102 ALA A O 1
ATOM 806 N N . ILE A 1 103 ? 3.254 6.382 -16.081 1.00 92.88 103 ILE A N 1
ATOM 807 C CA . ILE A 1 103 ? 3.233 7.705 -16.721 1.00 92.88 103 ILE A CA 1
ATOM 808 C C . ILE A 1 103 ? 2.213 7.730 -17.870 1.00 92.88 103 ILE A C 1
ATOM 810 O O . ILE A 1 103 ? 1.599 8.762 -18.139 1.00 92.88 103 ILE A O 1
ATOM 814 N N . ASP A 1 104 ? 2.033 6.591 -18.533 1.00 90.31 104 ASP A N 1
ATOM 815 C CA . ASP A 1 104 ? 1.266 6.446 -19.766 1.00 90.31 104 ASP A CA 1
ATOM 816 C C . ASP A 1 104 ? 0.341 5.223 -19.690 1.00 90.31 104 ASP A C 1
ATOM 818 O O . ASP A 1 104 ? 0.561 4.311 -18.890 1.00 90.31 104 ASP A O 1
ATOM 822 N N . GLY A 1 105 ? -0.713 5.234 -20.501 1.00 89.88 105 GLY A N 1
ATOM 823 C CA . GLY A 1 105 ? -1.817 4.283 -20.460 1.00 89.88 105 GLY A CA 1
ATOM 824 C C . GLY A 1 105 ? -3.182 4.962 -20.575 1.00 89.88 105 GLY A C 1
ATOM 825 O O . GLY A 1 105 ? -3.303 6.163 -20.834 1.00 89.88 105 GLY A O 1
ATOM 826 N N . GLU A 1 106 ? -4.235 4.180 -20.366 1.00 91.25 106 GLU A N 1
ATOM 827 C CA . GLU A 1 106 ? -5.604 4.681 -20.313 1.00 91.25 106 GLU A CA 1
ATOM 828 C C . GLU A 1 106 ? -5.802 5.678 -19.161 1.00 91.25 106 GLU A C 1
ATOM 830 O O . GLU A 1 106 ? -5.120 5.599 -18.133 1.00 91.25 106 GLU A O 1
ATOM 835 N N . PRO A 1 107 ? -6.727 6.645 -19.299 1.00 91.69 107 PRO A N 1
ATOM 836 C CA . PRO A 1 107 ? -7.007 7.593 -18.233 1.00 91.69 107 PRO A CA 1
ATOM 837 C C . PRO A 1 107 ? -7.542 6.896 -16.976 1.00 91.69 107 PRO A C 1
ATOM 839 O O . PRO A 1 107 ? -8.280 5.913 -17.050 1.00 91.69 107 PRO A O 1
ATOM 842 N N . MET A 1 108 ? -7.192 7.450 -15.814 1.00 91.50 108 MET A N 1
ATOM 843 C CA . MET A 1 108 ? -7.691 6.980 -14.525 1.00 91.50 108 MET A CA 1
ATOM 844 C C . MET A 1 108 ? -9.228 7.043 -14.487 1.00 91.50 108 MET A C 1
ATOM 846 O O . MET A 1 108 ? -9.799 8.060 -14.899 1.00 91.50 108 MET A O 1
ATOM 850 N N . PRO A 1 109 ? -9.908 5.992 -13.991 1.00 89.38 109 PRO A N 1
ATOM 851 C CA . PRO A 1 109 ? -11.348 6.025 -13.794 1.00 89.38 109 PRO A CA 1
ATOM 852 C C . PRO A 1 109 ? -11.765 7.206 -12.903 1.00 89.38 109 PRO A C 1
ATOM 854 O O . PRO A 1 109 ? -11.084 7.497 -11.916 1.00 89.38 109 PRO A O 1
ATOM 857 N N . PRO A 1 110 ? -12.884 7.884 -13.209 1.00 88.75 110 PRO A N 1
ATOM 858 C CA . PRO A 1 110 ? -13.338 9.017 -12.415 1.00 88.75 110 PRO A CA 1
ATOM 859 C C . PRO A 1 110 ? -13.614 8.599 -10.965 1.00 88.75 110 PRO A C 1
ATOM 861 O O . PRO A 1 110 ? -14.206 7.552 -10.709 1.00 88.75 110 PRO A O 1
ATOM 864 N N . GLY A 1 111 ? -13.192 9.437 -10.016 1.00 85.81 111 GLY A N 1
ATOM 865 C CA . GLY A 1 111 ? -13.404 9.217 -8.582 1.00 85.81 111 GLY A CA 1
ATOM 866 C C . GLY A 1 111 ? -12.431 8.240 -7.911 1.00 85.81 111 GLY A C 1
ATOM 867 O O . GLY A 1 111 ? -12.596 7.979 -6.722 1.00 85.81 111 GLY A O 1
ATOM 868 N N . ARG A 1 112 ? -11.433 7.721 -8.637 1.00 89.00 112 ARG A N 1
ATOM 869 C CA . ARG A 1 112 ? -10.311 6.945 -8.087 1.00 89.00 112 ARG A CA 1
ATOM 870 C C . ARG A 1 112 ? -9.054 7.804 -7.993 1.00 89.00 112 ARG A C 1
ATOM 872 O O . ARG A 1 112 ? -8.871 8.715 -8.795 1.00 89.00 112 ARG A O 1
ATOM 879 N N . ASN A 1 113 ? -8.195 7.474 -7.034 1.00 90.00 113 ASN A N 1
ATOM 880 C CA . ASN A 1 113 ? -6.863 8.055 -6.848 1.00 90.00 113 ASN A CA 1
ATOM 881 C C . ASN A 1 113 ? -5.753 7.061 -7.218 1.00 90.00 113 ASN A C 1
ATOM 883 O O . ASN A 1 113 ? -4.639 7.472 -7.545 1.00 90.00 113 ASN A O 1
ATOM 887 N N . PHE A 1 114 ? -6.059 5.761 -7.172 1.00 94.06 114 PHE A N 1
ATOM 888 C CA . PHE A 1 114 ? -5.141 4.684 -7.524 1.00 94.06 114 PHE A CA 1
ATOM 889 C C . PHE A 1 114 ? -5.624 3.948 -8.774 1.00 94.06 114 PHE A C 1
ATOM 891 O O . PHE A 1 114 ? -6.817 3.711 -8.979 1.00 94.06 114 PHE A O 1
ATOM 898 N N . ALA A 1 115 ? -4.673 3.607 -9.632 1.00 93.56 115 ALA A N 1
ATOM 899 C CA . ALA A 1 115 ? -4.896 2.909 -10.879 1.00 93.56 115 ALA A CA 1
ATOM 900 C C . ALA A 1 115 ? -5.057 1.397 -10.618 1.00 93.56 115 ALA A C 1
ATOM 902 O O . ALA A 1 115 ? -4.184 0.792 -9.984 1.00 93.56 115 ALA A O 1
ATOM 903 N N . PRO A 1 116 ? -6.156 0.780 -11.089 1.00 91.81 116 PRO A N 1
ATOM 904 C CA . PRO A 1 116 ? -6.324 -0.667 -11.034 1.00 91.81 116 PRO A CA 1
ATOM 905 C C . PRO A 1 116 ? -5.403 -1.353 -12.044 1.00 91.81 116 PRO A C 1
ATOM 907 O O . PRO A 1 116 ? -5.206 -0.837 -13.150 1.00 91.81 116 PRO A O 1
ATOM 910 N N . ASP A 1 117 ? -4.902 -2.539 -11.702 1.00 88.50 117 ASP A N 1
ATOM 911 C CA . ASP A 1 117 ? -4.078 -3.315 -12.619 1.00 88.50 117 ASP A CA 1
ATOM 912 C C . ASP A 1 117 ? -4.941 -4.206 -13.524 1.00 88.50 117 ASP A C 1
ATOM 914 O O . ASP A 1 117 ? -5.109 -5.405 -13.326 1.00 88.50 117 ASP A O 1
ATOM 918 N N . ARG A 1 118 ? -5.482 -3.603 -14.586 1.00 83.69 118 ARG A N 1
ATOM 919 C CA . ARG A 1 118 ? -6.266 -4.329 -15.602 1.00 83.69 118 ARG A CA 1
ATOM 920 C C . ARG A 1 118 ? -5.448 -5.321 -16.426 1.00 83.69 118 ARG A C 1
ATOM 922 O O . ARG A 1 118 ? -6.021 -6.190 -17.079 1.00 83.69 118 ARG A O 1
ATOM 929 N N . ALA A 1 119 ? -4.132 -5.140 -16.479 1.00 77.31 119 ALA A N 1
ATOM 930 C CA . ALA A 1 119 ? -3.259 -6.001 -17.261 1.00 77.31 119 ALA A CA 1
ATOM 931 C C . ALA A 1 119 ? -2.866 -7.264 -16.476 1.00 77.31 119 ALA A C 1
ATOM 933 O O . ALA A 1 119 ? -2.390 -8.226 -17.088 1.00 77.31 119 ALA A O 1
ATOM 934 N N . GLU A 1 120 ? -3.107 -7.280 -15.162 1.00 84.88 120 GLU A N 1
ATOM 935 C CA . GLU A 1 120 ? -2.899 -8.399 -14.251 1.00 84.88 120 GLU A CA 1
ATOM 936 C C . GLU A 1 120 ? -1.574 -9.129 -14.542 1.00 84.88 120 GLU A C 1
ATOM 938 O O . GLU A 1 120 ? -0.515 -8.540 -14.718 1.00 84.88 120 GLU A O 1
ATOM 943 N N . ASN A 1 121 ? -1.546 -10.457 -14.596 1.00 85.81 121 ASN A N 1
ATOM 944 C CA . ASN A 1 121 ? -0.285 -11.182 -14.754 1.00 85.81 121 ASN A CA 1
ATOM 945 C C . ASN A 1 121 ? 0.315 -11.091 -16.171 1.00 85.81 121 ASN A C 1
ATOM 947 O O . ASN A 1 121 ? 1.423 -11.582 -16.386 1.00 85.81 121 ASN A O 1
ATOM 951 N N . ALA A 1 122 ? -0.356 -10.445 -17.134 1.00 82.38 122 ALA A N 1
ATOM 952 C CA . ALA A 1 122 ? 0.125 -10.370 -18.513 1.00 82.38 122 ALA A CA 1
ATOM 953 C C . ALA A 1 122 ? 1.418 -9.552 -18.655 1.00 82.38 122 ALA A C 1
ATOM 955 O O . ALA A 1 122 ? 2.229 -9.860 -19.522 1.00 82.38 122 ALA A O 1
ATOM 956 N N . HIS A 1 123 ? 1.627 -8.536 -17.810 1.00 83.25 123 HIS A N 1
ATOM 957 C CA . HIS A 1 123 ? 2.802 -7.654 -17.874 1.00 83.25 123 HIS A CA 1
ATOM 958 C C . HIS A 1 123 ? 3.930 -8.038 -16.899 1.00 83.25 123 HIS A C 1
ATOM 960 O O . HIS A 1 123 ? 4.889 -7.278 -16.735 1.00 83.25 123 HIS A O 1
ATOM 966 N N . ASN A 1 124 ? 3.826 -9.210 -16.255 1.00 89.62 124 ASN A N 1
ATOM 967 C CA . ASN A 1 124 ? 4.847 -9.798 -15.381 1.00 89.62 124 ASN A CA 1
ATOM 968 C C . ASN A 1 124 ? 5.439 -8.795 -14.365 1.00 89.62 124 ASN A C 1
ATOM 970 O O . ASN A 1 124 ? 6.647 -8.544 -14.362 1.00 89.62 124 ASN A O 1
ATOM 974 N N . ASN A 1 125 ? 4.592 -8.187 -13.527 1.00 91.31 125 ASN A N 1
ATOM 975 C CA . ASN A 1 125 ? 4.998 -7.169 -12.545 1.00 91.31 125 ASN A CA 1
ATOM 976 C C . ASN A 1 125 ? 5.709 -5.963 -13.187 1.00 91.31 125 ASN A C 1
ATOM 978 O O . ASN A 1 125 ? 6.783 -5.546 -12.765 1.00 91.31 125 ASN A O 1
ATOM 982 N N . PHE A 1 126 ? 5.099 -5.418 -14.241 1.00 93.00 126 PHE A N 1
ATOM 983 C CA . PHE A 1 126 ? 5.546 -4.211 -14.962 1.00 93.00 126 PHE A CA 1
ATOM 984 C C . PHE A 1 126 ? 6.883 -4.361 -15.708 1.00 93.00 126 PHE A C 1
ATOM 986 O O . PHE A 1 126 ? 7.451 -3.375 -16.177 1.00 93.00 126 PHE A O 1
ATOM 993 N N . GLN A 1 127 ? 7.358 -5.597 -15.879 1.00 91.50 127 GLN A N 1
ATOM 994 C CA . GLN A 1 127 ? 8.553 -5.911 -16.667 1.00 91.50 127 GLN A CA 1
ATOM 995 C C . GLN A 1 127 ? 8.273 -5.988 -18.173 1.00 91.50 127 GLN A C 1
ATOM 997 O O . GLN A 1 127 ? 9.212 -5.915 -18.963 1.00 91.50 127 GLN A O 1
ATOM 1002 N N . ASP A 1 128 ? 7.005 -6.134 -18.577 1.00 90.94 128 ASP A N 1
ATOM 1003 C CA . ASP A 1 128 ? 6.574 -6.066 -19.978 1.00 90.94 128 ASP A CA 1
ATOM 1004 C C . ASP A 1 128 ? 5.675 -4.833 -20.229 1.00 90.94 128 ASP A C 1
ATOM 1006 O O . ASP A 1 128 ? 4.445 -4.893 -20.105 1.00 90.94 128 ASP A O 1
ATOM 1010 N N . PRO A 1 129 ? 6.289 -3.691 -20.593 1.00 89.44 129 PRO A N 1
ATOM 1011 C CA . PRO A 1 129 ? 5.602 -2.466 -21.000 1.00 89.44 129 PRO A CA 1
ATOM 1012 C C . PRO A 1 129 ? 4.586 -2.638 -22.133 1.00 89.44 129 PRO A C 1
ATOM 1014 O O . PRO A 1 129 ? 3.559 -1.958 -22.152 1.00 89.44 129 PRO A O 1
ATOM 1017 N N . ILE A 1 130 ? 4.861 -3.524 -23.096 1.00 89.06 130 ILE A N 1
ATOM 1018 C CA . ILE A 1 130 ? 4.004 -3.704 -24.272 1.00 89.06 130 ILE A CA 1
ATOM 1019 C C . ILE A 1 130 ? 2.715 -4.390 -23.845 1.00 89.06 130 ILE A C 1
ATOM 1021 O O . ILE A 1 130 ? 1.630 -3.933 -24.209 1.00 89.06 130 ILE A O 1
ATOM 1025 N N . ALA A 1 131 ? 2.828 -5.458 -23.054 1.00 90.31 131 ALA A N 1
ATOM 1026 C CA . ALA A 1 131 ? 1.674 -6.154 -22.507 1.00 90.31 131 ALA A CA 1
ATOM 1027 C C . ALA A 1 131 ? 0.807 -5.220 -21.650 1.00 90.31 131 ALA A C 1
ATOM 1029 O O . ALA A 1 131 ? -0.415 -5.241 -21.797 1.00 90.31 131 ALA A O 1
ATOM 1030 N N . PHE A 1 132 ? 1.422 -4.354 -20.834 1.00 92.00 132 PHE A N 1
ATOM 1031 C CA . PHE A 1 132 ? 0.702 -3.368 -20.021 1.00 92.00 132 PHE A CA 1
ATOM 1032 C C . PHE A 1 132 ? -0.142 -2.417 -20.884 1.00 92.00 132 PHE A C 1
ATOM 1034 O O . PHE A 1 132 ? -1.348 -2.299 -20.678 1.00 92.00 132 PHE A O 1
ATOM 1041 N N . ILE A 1 133 ? 0.455 -1.792 -21.905 1.00 88.81 133 ILE A N 1
ATOM 1042 C CA . ILE A 1 133 ? -0.263 -0.854 -22.784 1.00 88.81 133 ILE A CA 1
ATOM 1043 C C . ILE A 1 133 ? -1.322 -1.571 -23.634 1.00 88.81 133 ILE A C 1
ATOM 1045 O O . ILE A 1 133 ? -2.453 -1.097 -23.733 1.00 88.81 133 ILE A O 1
ATOM 1049 N N . LYS A 1 134 ? -0.999 -2.732 -24.225 1.00 88.50 134 LYS A N 1
ATOM 1050 C CA . LYS A 1 134 ? -1.936 -3.487 -25.081 1.00 88.50 134 LYS A CA 1
ATOM 1051 C C . LYS A 1 134 ? -3.160 -4.003 -24.318 1.00 88.50 134 LYS A C 1
ATOM 1053 O O . LYS A 1 134 ? -4.209 -4.189 -24.927 1.00 88.50 134 LYS A O 1
ATOM 1058 N N . ARG A 1 135 ? -3.036 -4.248 -23.012 1.00 90.06 135 ARG A N 1
ATOM 1059 C CA . ARG A 1 135 ? -4.127 -4.722 -22.145 1.00 90.06 135 ARG A CA 1
ATOM 1060 C C . ARG A 1 135 ? -4.924 -3.590 -21.484 1.00 90.06 135 ARG A C 1
ATOM 1062 O O . ARG A 1 135 ? -5.744 -3.871 -20.618 1.00 90.06 135 ARG A O 1
ATOM 1069 N N . GLY A 1 136 ? -4.717 -2.336 -21.891 1.00 89.38 136 GLY A N 1
ATOM 1070 C CA . GLY A 1 136 ? -5.453 -1.197 -21.333 1.00 89.38 136 GLY A CA 1
ATOM 1071 C C . GLY A 1 136 ? -4.981 -0.813 -19.929 1.00 89.38 136 GLY A C 1
ATOM 1072 O O . GLY A 1 136 ? -5.794 -0.439 -19.082 1.00 89.38 136 GLY A O 1
ATOM 1073 N N . GLY A 1 137 ? -3.675 -0.935 -19.667 1.00 91.62 137 GLY A N 1
ATOM 1074 C CA . GLY A 1 137 ? -3.047 -0.462 -18.437 1.00 91.62 137 GLY A CA 1
ATOM 1075 C C . GLY A 1 137 ? -3.368 1.010 -18.182 1.00 91.62 137 GLY A C 1
ATOM 1076 O O . GLY A 1 137 ? -3.422 1.818 -19.110 1.00 91.62 137 GLY A O 1
ATOM 1077 N N . VAL A 1 138 ? -3.626 1.351 -16.923 1.00 93.81 138 VAL A N 1
ATOM 1078 C CA . VAL A 1 138 ? -4.157 2.659 -16.521 1.00 93.81 138 VAL A CA 1
ATOM 1079 C C . VAL A 1 138 ? -3.027 3.544 -16.003 1.00 93.81 138 VAL A C 1
ATOM 1081 O O . VAL A 1 138 ? -2.206 3.097 -15.204 1.00 93.81 138 VAL A O 1
ATOM 1084 N N . LYS A 1 139 ? -2.991 4.816 -16.409 1.00 92.62 139 LYS A N 1
ATOM 1085 C CA . LYS A 1 139 ? -1.999 5.784 -15.917 1.00 92.62 139 LYS A CA 1
ATOM 1086 C C . LYS A 1 139 ? -2.257 6.179 -14.453 1.00 92.62 139 LYS A C 1
ATOM 1088 O O . LYS A 1 139 ? -3.407 6.340 -14.045 1.00 92.62 139 LYS A O 1
ATOM 1093 N N . GLY A 1 140 ? -1.192 6.416 -13.686 1.00 93.62 140 GLY A N 1
ATOM 1094 C CA . GLY A 1 140 ? -1.232 6.809 -12.270 1.00 93.62 140 GLY A CA 1
ATOM 1095 C C . GLY A 1 140 ? -0.535 5.821 -11.329 1.00 93.62 140 GLY A C 1
ATOM 1096 O O . GLY A 1 140 ? 0.107 4.869 -11.775 1.00 93.62 140 GLY A O 1
ATOM 1097 N N . ILE A 1 141 ? -0.646 6.058 -10.017 1.00 95.00 141 ILE A N 1
ATOM 1098 C CA . ILE A 1 141 ? -0.085 5.179 -8.974 1.00 95.00 141 ILE A CA 1
ATOM 1099 C C . ILE A 1 141 ? -0.864 3.865 -8.971 1.00 95.00 141 ILE A C 1
ATOM 1101 O O . ILE A 1 141 ? -2.074 3.877 -8.771 1.00 95.00 141 ILE A O 1
ATOM 1105 N N . GLN A 1 142 ? -0.187 2.749 -9.203 1.00 95.75 142 GLN A N 1
ATOM 1106 C CA . GLN A 1 142 ? -0.796 1.428 -9.318 1.00 95.75 142 GLN A CA 1
ATOM 1107 C C . GLN A 1 142 ? -1.143 0.855 -7.939 1.00 95.75 142 GLN A C 1
ATOM 1109 O O . GLN A 1 142 ? -0.408 1.056 -6.971 1.00 95.75 142 GLN A O 1
ATOM 1114 N N . LEU A 1 143 ? -2.250 0.110 -7.859 1.00 94.62 143 LEU A N 1
ATOM 1115 C CA . LEU A 1 143 ? -2.603 -0.675 -6.668 1.00 94.62 143 LEU A CA 1
ATOM 1116 C C . LEU A 1 143 ? -1.666 -1.870 -6.472 1.00 94.62 143 LEU A C 1
ATOM 1118 O O . LEU A 1 143 ? -1.341 -2.223 -5.338 1.00 94.62 143 LEU A O 1
ATOM 1122 N N . ARG A 1 144 ? -1.212 -2.478 -7.573 1.00 93.38 144 ARG A N 1
ATOM 1123 C CA . ARG A 1 144 ? -0.251 -3.574 -7.524 1.00 93.38 144 ARG A CA 1
ATOM 1124 C C . ARG A 1 144 ? 1.133 -3.066 -7.125 1.00 93.38 144 ARG A C 1
ATOM 1126 O O . ARG A 1 144 ? 1.667 -2.120 -7.705 1.00 93.38 144 ARG A O 1
ATOM 1133 N N . THR A 1 145 ? 1.730 -3.755 -6.161 1.00 93.69 145 THR A N 1
ATOM 1134 C CA . THR A 1 145 ? 3.061 -3.471 -5.624 1.00 93.69 145 THR A CA 1
ATOM 1135 C C . THR A 1 145 ? 4.092 -4.486 -6.099 1.00 93.69 145 THR A C 1
ATOM 1137 O O . THR A 1 145 ? 3.764 -5.588 -6.539 1.00 93.69 145 THR A O 1
ATOM 1140 N N . LEU A 1 146 ? 5.365 -4.105 -6.015 1.00 94.44 146 LEU A N 1
ATOM 1141 C CA . LEU A 1 146 ? 6.499 -4.970 -6.308 1.00 94.44 146 LEU A CA 1
ATOM 1142 C C . LEU A 1 146 ? 7.069 -5.540 -5.003 1.00 94.44 146 LEU A C 1
ATOM 1144 O O . LEU A 1 146 ? 7.444 -4.761 -4.116 1.00 94.44 146 LEU A O 1
ATOM 1148 N N . PRO A 1 147 ? 7.173 -6.874 -4.873 1.00 93.12 147 PRO A N 1
ATOM 1149 C CA . PRO A 1 147 ? 7.830 -7.482 -3.728 1.00 93.12 147 PRO A CA 1
ATOM 1150 C C . PRO A 1 147 ? 9.355 -7.254 -3.764 1.00 93.12 147 PRO A C 1
ATOM 1152 O O . PRO A 1 147 ? 9.899 -6.840 -4.794 1.00 93.12 147 PRO A O 1
ATOM 1155 N N . PRO A 1 148 ? 10.066 -7.544 -2.658 1.00 94.50 148 PRO A N 1
ATOM 1156 C CA . PRO A 1 148 ? 11.524 -7.477 -2.609 1.00 94.50 148 PRO A CA 1
ATOM 1157 C C . PRO A 1 148 ? 12.187 -8.255 -3.746 1.00 94.50 148 PRO A C 1
ATOM 1159 O O . PRO A 1 148 ? 11.781 -9.375 -4.066 1.00 94.50 148 PRO A O 1
ATOM 1162 N N . GLY A 1 149 ? 13.212 -7.666 -4.357 1.00 94.19 149 GLY A N 1
ATOM 1163 C CA . GLY A 1 149 ? 13.891 -8.263 -5.503 1.00 94.19 149 GLY A CA 1
ATOM 1164 C C . GLY A 1 149 ? 14.537 -7.248 -6.439 1.00 94.19 149 GLY A C 1
ATOM 1165 O O . GLY A 1 149 ? 14.564 -6.047 -6.175 1.00 94.19 149 GLY A O 1
ATOM 1166 N N . LEU A 1 150 ? 15.066 -7.763 -7.550 1.00 93.38 150 LEU A N 1
ATOM 1167 C CA . LEU A 1 150 ? 15.665 -6.976 -8.625 1.00 93.38 150 LEU A CA 1
ATOM 1168 C C . LEU A 1 150 ? 14.731 -6.953 -9.831 1.00 93.38 150 LEU A C 1
ATOM 1170 O O . LEU A 1 150 ? 14.448 -7.998 -10.417 1.00 93.38 150 LEU A O 1
ATOM 1174 N N . TRP A 1 151 ? 14.297 -5.758 -10.222 1.00 93.75 151 TRP A N 1
ATOM 1175 C CA . TRP A 1 151 ? 13.246 -5.574 -11.216 1.00 93.75 151 TRP A CA 1
ATOM 1176 C C . TRP A 1 151 ? 13.734 -4.774 -12.436 1.00 93.75 151 TRP A C 1
ATOM 1178 O O . TRP A 1 151 ? 14.182 -3.631 -12.292 1.00 93.75 151 TRP A O 1
ATOM 1188 N N . PRO A 1 152 ? 13.638 -5.334 -13.658 1.00 93.38 152 PRO A N 1
ATOM 1189 C CA . PRO A 1 152 ? 13.855 -4.603 -14.904 1.00 93.38 152 PRO A CA 1
ATOM 1190 C C . PRO A 1 152 ? 12.609 -3.787 -15.264 1.00 93.38 152 PRO A C 1
ATOM 1192 O O . PRO A 1 152 ? 11.722 -4.267 -15.963 1.00 93.38 152 PRO A O 1
ATOM 1195 N N . ILE A 1 153 ? 12.543 -2.545 -14.788 1.00 94.00 153 ILE A N 1
ATOM 1196 C CA . ILE A 1 153 ? 11.393 -1.658 -15.002 1.00 94.00 153 ILE A CA 1
ATOM 1197 C C . ILE A 1 153 ? 11.751 -0.542 -15.982 1.00 94.00 153 ILE A C 1
ATOM 1199 O O . ILE A 1 153 ? 12.791 0.100 -15.854 1.00 94.00 153 ILE A O 1
ATOM 1203 N N . HIS A 1 154 ? 10.874 -0.287 -16.954 1.00 92.88 154 HIS A N 1
ATOM 1204 C CA . HIS A 1 154 ? 11.087 0.735 -17.978 1.00 92.88 154 HIS A CA 1
ATOM 1205 C C . HIS A 1 154 ? 10.880 2.161 -17.420 1.00 92.88 154 HIS A C 1
ATOM 1207 O O . HIS A 1 154 ? 9.733 2.565 -17.225 1.00 92.88 154 HIS A O 1
ATOM 1213 N N . PRO A 1 155 ? 11.929 2.993 -17.262 1.00 91.06 155 PRO A N 1
ATOM 1214 C CA . PRO A 1 155 ? 11.850 4.252 -16.507 1.00 91.06 155 PRO A CA 1
ATOM 1215 C C . PRO A 1 155 ? 11.029 5.363 -17.185 1.00 91.06 155 PRO A C 1
ATOM 1217 O O . PRO A 1 155 ? 10.568 6.283 -16.515 1.00 91.06 155 PRO A O 1
ATOM 1220 N N . TYR A 1 156 ? 10.841 5.310 -18.510 1.00 90.38 156 TYR A N 1
ATOM 1221 C CA . TYR A 1 156 ? 9.973 6.275 -19.208 1.00 90.38 156 TYR A CA 1
ATOM 1222 C C . TYR A 1 156 ? 8.486 5.915 -19.158 1.00 90.38 156 TYR A C 1
ATOM 1224 O O . TYR A 1 156 ? 7.662 6.789 -19.403 1.00 90.38 156 TYR A O 1
ATOM 1232 N N . LEU A 1 157 ? 8.145 4.652 -18.875 1.00 91.88 157 LEU A N 1
ATOM 1233 C CA . LEU A 1 157 ? 6.748 4.232 -18.755 1.00 91.88 157 LEU A CA 1
ATOM 1234 C C . LEU A 1 157 ? 6.333 4.166 -17.287 1.00 91.88 157 LEU A C 1
ATOM 1236 O O . LEU A 1 157 ? 5.229 4.572 -16.938 1.00 91.88 157 LEU A O 1
ATOM 1240 N N . PHE A 1 158 ? 7.232 3.694 -16.431 1.00 94.56 158 PHE A N 1
ATOM 1241 C CA . PHE A 1 158 ? 6.984 3.469 -15.021 1.00 94.56 158 PHE A CA 1
ATOM 1242 C C . PHE A 1 158 ? 7.999 4.230 -14.175 1.00 94.56 158 PHE A C 1
ATOM 1244 O O . PHE A 1 158 ? 9.209 4.138 -14.387 1.00 94.56 158 PHE A O 1
ATOM 1251 N N . ARG A 1 159 ? 7.502 4.943 -13.169 1.00 94.25 159 ARG A N 1
ATOM 1252 C CA . ARG A 1 159 ? 8.306 5.457 -12.062 1.00 94.25 159 ARG A CA 1
ATOM 1253 C C . ARG A 1 159 ? 8.135 4.526 -10.882 1.00 94.25 159 ARG A C 1
ATOM 1255 O O . ARG A 1 159 ? 7.021 4.103 -10.594 1.00 94.25 159 ARG A O 1
ATOM 1262 N N . VAL A 1 160 ? 9.230 4.229 -10.197 1.00 95.94 160 VAL A N 1
ATOM 1263 C CA . VAL A 1 160 ? 9.188 3.420 -8.980 1.00 95.94 160 VAL A CA 1
ATOM 1264 C C . VAL A 1 160 ? 9.553 4.283 -7.786 1.00 95.94 160 VAL A C 1
ATOM 1266 O O . VAL A 1 160 ? 10.539 5.028 -7.800 1.00 95.94 160 VAL A O 1
ATOM 1269 N N . SER A 1 161 ? 8.734 4.174 -6.753 1.00 96.50 161 SER A N 1
ATOM 1270 C CA . SER A 1 161 ? 8.982 4.711 -5.428 1.00 96.50 161 SER A CA 1
ATOM 1271 C C . SER A 1 161 ? 9.049 3.571 -4.421 1.00 96.50 161 SER A C 1
ATOM 1273 O O . SER A 1 161 ? 8.489 2.497 -4.631 1.00 96.50 161 SER A O 1
ATOM 1275 N N . ILE A 1 162 ? 9.769 3.794 -3.329 1.00 96.44 162 ILE A N 1
ATOM 1276 C CA . ILE A 1 162 ? 9.955 2.802 -2.276 1.00 96.44 162 ILE A CA 1
ATOM 1277 C C . ILE A 1 162 ? 9.181 3.243 -1.042 1.00 96.44 162 ILE A C 1
ATOM 1279 O O . ILE A 1 162 ? 9.315 4.380 -0.586 1.00 96.44 162 ILE A O 1
ATOM 1283 N N . SER A 1 163 ? 8.370 2.337 -0.503 1.00 95.62 163 SER A N 1
ATOM 1284 C CA . SER A 1 163 ? 7.837 2.440 0.852 1.00 95.62 163 SER A CA 1
ATOM 1285 C C . SER A 1 163 ? 8.540 1.438 1.767 1.00 95.62 163 SER A C 1
ATOM 1287 O O . SER A 1 163 ? 8.945 0.361 1.332 1.00 95.62 163 SER A O 1
ATOM 1289 N N . LYS A 1 164 ? 8.686 1.788 3.046 1.00 95.88 164 LYS A N 1
ATOM 1290 C CA . LYS A 1 164 ? 9.198 0.869 4.068 1.00 95.88 164 LYS A CA 1
ATOM 1291 C C . LYS A 1 164 ? 8.072 -0.019 4.584 1.00 95.88 164 LYS A C 1
ATOM 1293 O O . LYS A 1 164 ? 6.927 0.420 4.704 1.00 95.88 164 LYS A O 1
ATOM 1298 N N . ALA A 1 165 ? 8.408 -1.250 4.955 1.00 95.12 165 ALA A N 1
ATOM 1299 C CA . ALA A 1 165 ? 7.484 -2.127 5.654 1.00 95.12 165 ALA A CA 1
ATOM 1300 C C . ALA A 1 165 ? 6.978 -1.453 6.942 1.00 95.12 165 ALA A C 1
ATOM 1302 O O . ALA A 1 165 ? 7.726 -0.820 7.688 1.00 95.12 165 ALA A O 1
ATOM 1303 N N . THR A 1 166 ? 5.678 -1.579 7.190 1.00 95.69 166 THR A N 1
ATOM 1304 C CA . THR A 1 166 ? 5.021 -1.038 8.377 1.00 95.69 166 THR A CA 1
ATOM 1305 C C . THR A 1 166 ? 5.244 -1.995 9.539 1.00 95.69 166 THR A C 1
ATOM 1307 O O . THR A 1 166 ? 4.723 -3.108 9.537 1.00 95.69 166 THR A O 1
ATOM 1310 N N . MET A 1 167 ? 6.014 -1.564 10.534 1.00 96.56 167 MET A N 1
ATOM 1311 C CA . MET A 1 167 ? 6.229 -2.312 11.770 1.00 96.56 167 MET A CA 1
ATOM 1312 C C . MET A 1 167 ? 5.260 -1.823 12.847 1.00 96.56 167 MET A C 1
ATOM 1314 O O . MET A 1 167 ? 5.250 -0.639 13.183 1.00 96.56 167 MET A O 1
ATOM 1318 N N . ILE A 1 168 ? 4.475 -2.742 13.402 1.00 97.94 168 ILE A N 1
ATOM 1319 C CA . ILE A 1 168 ? 3.645 -2.529 14.587 1.00 97.94 168 ILE A CA 1
ATOM 1320 C C . ILE A 1 168 ? 4.405 -3.117 15.786 1.00 97.94 168 ILE A C 1
ATOM 1322 O O . ILE A 1 168 ? 4.549 -4.341 15.864 1.00 97.94 168 ILE A O 1
ATOM 1326 N N . PRO A 1 169 ? 4.939 -2.287 16.700 1.00 97.62 169 PRO A N 1
ATOM 1327 C CA . PRO A 1 169 ? 5.687 -2.778 17.853 1.00 97.62 169 PRO A CA 1
ATOM 1328 C C . PRO A 1 169 ? 4.812 -3.585 18.827 1.00 97.62 169 PRO A C 1
ATOM 1330 O O . PRO A 1 169 ? 3.601 -3.357 18.896 1.00 97.62 169 PRO A O 1
ATOM 1333 N N . PRO A 1 170 ? 5.410 -4.470 19.645 1.00 96.69 170 PRO A N 1
ATOM 1334 C CA . PRO A 1 170 ? 4.716 -5.090 20.769 1.00 96.69 170 PRO A CA 1
ATOM 1335 C C . PRO A 1 170 ? 4.082 -4.041 21.691 1.00 96.69 170 PRO A C 1
ATOM 1337 O O . PRO A 1 170 ? 4.658 -2.982 21.934 1.00 96.69 170 PRO A O 1
ATOM 1340 N N . GLY A 1 171 ? 2.884 -4.339 22.196 1.00 96.06 171 GLY A N 1
ATOM 1341 C CA . GLY A 1 171 ? 2.124 -3.416 23.050 1.00 96.06 171 GLY A CA 1
ATOM 1342 C C . GLY A 1 171 ? 1.461 -2.253 22.303 1.00 96.06 171 GLY A C 1
ATOM 1343 O O . GLY A 1 171 ? 0.907 -1.369 22.948 1.00 96.06 171 GLY A O 1
ATOM 1344 N N . LYS A 1 172 ? 1.484 -2.248 20.964 1.00 97.88 172 LYS A N 1
ATOM 1345 C CA . LYS A 1 172 ? 0.755 -1.285 20.130 1.00 97.88 172 LYS A CA 1
ATOM 1346 C C . LYS A 1 172 ? -0.219 -1.979 19.183 1.00 97.88 172 LYS A C 1
ATOM 1348 O O . LYS A 1 172 ? -0.036 -3.139 18.826 1.00 97.88 172 LYS A O 1
ATOM 1353 N N . VAL A 1 173 ? -1.234 -1.234 18.761 1.00 97.38 173 VAL A N 1
ATOM 1354 C CA . VAL A 1 173 ? -2.206 -1.616 17.732 1.00 97.38 173 VAL A CA 1
ATOM 1355 C C . VAL A 1 173 ? -2.143 -0.615 16.577 1.00 97.38 173 VAL A C 1
ATOM 1357 O O . VAL A 1 173 ? -2.054 0.598 16.789 1.00 97.38 173 VAL A O 1
ATOM 1360 N N . GLY A 1 174 ? -2.136 -1.117 15.343 1.00 97.75 174 GLY A N 1
ATOM 1361 C CA . GLY A 1 174 ? -2.152 -0.296 14.136 1.00 97.75 174 GLY A CA 1
ATOM 1362 C C . GLY A 1 174 ? -3.574 -0.071 13.642 1.00 97.75 174 GLY A C 1
ATOM 1363 O O . GLY A 1 174 ? -4.242 -1.016 13.238 1.00 97.75 174 GLY A O 1
ATOM 1364 N N . VAL A 1 175 ? -4.033 1.176 13.627 1.00 97.31 175 VAL A N 1
ATOM 1365 C CA . VAL A 1 175 ? -5.323 1.543 13.032 1.00 97.31 175 VAL A CA 1
ATOM 1366 C C . VAL A 1 175 ? -5.097 2.018 11.605 1.00 97.31 175 VAL A C 1
ATOM 1368 O O . VAL A 1 175 ? -4.324 2.953 11.369 1.00 97.31 175 VAL A O 1
ATOM 1371 N N . VAL A 1 176 ? -5.771 1.369 10.659 1.00 97.50 176 VAL A N 1
ATOM 1372 C CA . VAL A 1 176 ? -5.625 1.622 9.223 1.00 97.50 176 VAL A CA 1
ATOM 1373 C C . VAL A 1 176 ? -6.677 2.627 8.760 1.00 97.50 176 VAL A C 1
ATOM 1375 O O . VAL A 1 176 ? -7.845 2.547 9.128 1.00 97.50 176 VAL A O 1
ATOM 1378 N N . THR A 1 177 ? -6.274 3.596 7.943 1.00 97.56 177 THR A N 1
ATOM 1379 C CA . THR A 1 177 ? -7.174 4.523 7.243 1.00 97.56 177 THR A CA 1
ATOM 1380 C C . THR A 1 177 ? -6.893 4.458 5.748 1.00 97.56 177 THR A C 1
ATOM 1382 O O . THR A 1 177 ? -5.764 4.716 5.325 1.00 97.56 177 THR A O 1
ATOM 1385 N N . ALA A 1 178 ? -7.914 4.127 4.958 1.00 97.06 178 ALA A N 1
ATOM 1386 C CA . ALA A 1 178 ? -7.843 4.044 3.503 1.00 97.06 178 ALA A CA 1
ATOM 1387 C C . ALA A 1 178 ? -8.194 5.390 2.845 1.00 97.06 178 ALA A C 1
ATOM 1389 O O . ALA A 1 178 ? -9.158 6.050 3.236 1.00 97.06 178 ALA A O 1
ATOM 1390 N N . SER A 1 179 ? -7.426 5.799 1.836 1.00 95.31 179 SER A N 1
ATOM 1391 C CA . SER A 1 179 ? -7.611 7.061 1.104 1.00 95.31 179 SER A CA 1
ATOM 1392 C C . SER A 1 179 ? -8.477 6.930 -0.160 1.00 95.31 179 SER A C 1
ATOM 1394 O O . SER A 1 179 ? -8.953 7.937 -0.685 1.00 95.31 179 SER A O 1
ATOM 1396 N N . ASP A 1 180 ? -8.721 5.705 -0.626 1.00 94.06 180 ASP A N 1
ATOM 1397 C CA . ASP A 1 180 ? -9.570 5.351 -1.772 1.00 94.06 180 ASP A CA 1
ATOM 1398 C C . ASP A 1 180 ? -10.407 4.110 -1.406 1.00 94.06 180 ASP A C 1
ATOM 1400 O O . ASP A 1 180 ? -10.096 3.395 -0.452 1.00 94.06 180 ASP A O 1
ATOM 1404 N N . GLY A 1 181 ? -11.495 3.878 -2.133 1.00 93.00 181 GLY A N 1
ATOM 1405 C CA . GLY A 1 181 ? -12.482 2.840 -1.862 1.00 93.00 181 GLY A CA 1
ATOM 1406 C C . GLY A 1 181 ? -13.916 3.324 -2.064 1.00 93.00 181 GLY A C 1
ATOM 1407 O O . GLY A 1 181 ? -14.175 4.476 -2.423 1.00 93.00 181 GLY A O 1
ATOM 1408 N N . GLY A 1 182 ? -14.868 2.427 -1.809 1.00 93.12 182 GLY A N 1
ATOM 1409 C CA . GLY A 1 182 ? -16.284 2.768 -1.702 1.00 93.12 182 GLY A CA 1
ATOM 1410 C C . GLY A 1 182 ? -16.541 3.798 -0.598 1.00 93.12 182 GLY A C 1
ATOM 1411 O O . GLY A 1 182 ? -15.703 4.032 0.272 1.00 93.12 182 GLY A O 1
ATOM 1412 N N . GLN A 1 183 ? -17.702 4.447 -0.623 1.00 93.88 183 GLN A N 1
ATOM 1413 C CA . GLN A 1 183 ? -18.091 5.325 0.482 1.00 93.88 183 GLN A CA 1
ATOM 1414 C C . GLN A 1 183 ? -18.432 4.496 1.728 1.00 93.88 183 GLN A C 1
ATOM 1416 O O . GLN A 1 183 ? -18.847 3.342 1.607 1.00 93.88 183 GLN A O 1
ATOM 1421 N N . LEU A 1 184 ? -18.250 5.094 2.908 1.00 93.62 184 LEU A N 1
ATOM 1422 C CA . LEU A 1 184 ? -18.757 4.529 4.157 1.00 93.62 184 LEU A CA 1
ATOM 1423 C C . LEU A 1 184 ? -20.275 4.366 4.070 1.00 93.62 184 LEU A C 1
ATOM 1425 O O . LEU A 1 184 ? -20.957 5.198 3.464 1.00 93.62 184 LEU A O 1
ATOM 1429 N N . ASP A 1 185 ? -20.795 3.313 4.695 1.00 91.81 185 ASP A N 1
ATOM 1430 C CA . ASP A 1 18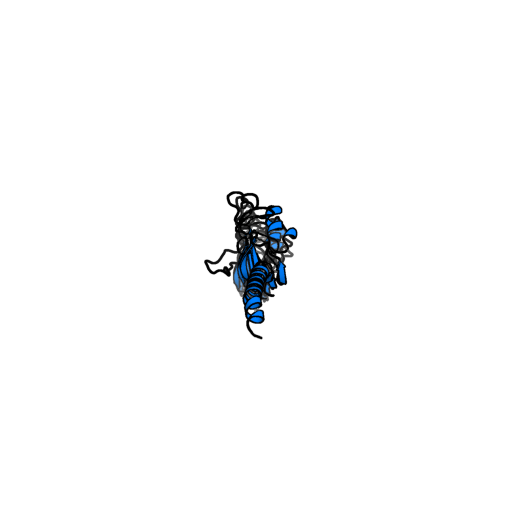5 ? -22.239 3.121 4.764 1.00 91.81 185 ASP A CA 1
ATOM 1431 C C . ASP A 1 185 ? -22.883 4.257 5.591 1.00 91.81 185 ASP A C 1
ATOM 1433 O O . ASP A 1 185 ? -22.270 4.757 6.543 1.00 91.81 185 ASP A O 1
ATOM 1437 N N . PRO A 1 186 ? -24.105 4.708 5.252 1.00 90.19 186 PRO A N 1
ATOM 1438 C CA . PRO A 1 186 ? -24.737 5.831 5.937 1.00 90.19 186 PRO A CA 1
ATOM 1439 C C . PRO A 1 186 ? -24.797 5.644 7.458 1.00 90.19 186 PRO A C 1
ATOM 1441 O O . PRO A 1 186 ? -25.301 4.640 7.956 1.00 90.19 186 PRO A O 1
ATOM 1444 N N . GLY A 1 187 ? -24.299 6.636 8.200 1.00 87.00 187 GLY A N 1
ATOM 1445 C CA . GLY A 1 187 ? -24.284 6.626 9.666 1.00 87.00 187 GLY A CA 1
ATOM 1446 C C . GLY A 1 187 ? -23.114 5.873 10.310 1.00 87.00 187 GLY A C 1
ATOM 1447 O O . GLY A 1 187 ? -23.001 5.917 11.533 1.00 87.00 187 GLY A O 1
ATOM 1448 N N . ARG A 1 188 ? -22.242 5.235 9.519 1.00 91.00 188 ARG A N 1
ATOM 1449 C CA . ARG A 1 188 ? -20.995 4.610 9.985 1.00 91.00 188 ARG A CA 1
ATOM 1450 C C . ARG A 1 188 ? -19.854 5.619 10.043 1.00 91.00 188 ARG A C 1
ATOM 1452 O O . ARG A 1 188 ? -19.790 6.539 9.228 1.00 91.00 188 ARG A O 1
ATOM 1459 N N . LEU A 1 189 ? -18.933 5.413 10.982 1.00 92.25 189 LEU A N 1
ATOM 1460 C CA . LEU A 1 189 ? -17.704 6.205 11.115 1.00 92.25 189 LEU A CA 1
ATOM 1461 C C . LEU A 1 189 ? -16.484 5.450 10.580 1.00 92.25 189 LEU A C 1
ATOM 1463 O O . LEU A 1 189 ? -15.555 6.074 10.066 1.00 92.25 189 LEU A O 1
ATOM 1467 N N . ASN A 1 190 ? -16.521 4.119 10.663 1.00 94.12 190 ASN A N 1
ATOM 1468 C CA . ASN A 1 190 ? -15.453 3.231 10.236 1.00 94.12 190 ASN A CA 1
ATOM 1469 C C . ASN A 1 190 ? -15.918 2.328 9.084 1.00 94.12 190 ASN A C 1
ATOM 1471 O O . ASN A 1 190 ? -17.049 1.832 9.064 1.00 94.12 190 ASN A O 1
ATOM 1475 N N . GLY A 1 191 ? -15.016 2.097 8.133 1.00 93.56 191 GLY A N 1
ATOM 1476 C CA . GLY A 1 191 ? -15.196 1.211 6.996 1.00 93.56 191 GLY A CA 1
ATOM 1477 C C . GLY A 1 191 ? -15.288 -0.239 7.441 1.00 93.56 191 GLY A C 1
ATOM 1478 O O . GLY A 1 191 ? -14.538 -0.673 8.319 1.00 93.56 191 GLY A O 1
ATOM 1479 N N . LYS A 1 192 ? -16.225 -0.980 6.850 1.00 90.62 192 LYS A N 1
ATOM 1480 C CA . LYS A 1 192 ? -16.439 -2.402 7.138 1.00 90.62 192 LYS A CA 1
ATOM 1481 C C . LYS A 1 192 ? -15.203 -3.231 6.788 1.00 90.62 192 LYS A C 1
ATOM 1483 O O . LYS A 1 192 ? -14.511 -2.921 5.819 1.00 90.62 192 LYS A O 1
ATOM 1488 N N . ALA A 1 193 ? -14.959 -4.305 7.539 1.00 89.94 193 ALA A N 1
ATOM 1489 C CA . ALA A 1 193 ? -13.887 -5.225 7.186 1.00 89.94 193 ALA A CA 1
ATOM 1490 C C . ALA A 1 193 ? -14.275 -6.041 5.955 1.00 89.94 193 ALA A C 1
ATOM 1492 O O . ALA A 1 193 ? -15.450 -6.369 5.736 1.00 89.94 193 ALA A O 1
ATOM 1493 N N . ILE A 1 194 ? -13.266 -6.380 5.170 1.00 90.75 194 ILE A N 1
ATOM 1494 C CA . ILE A 1 194 ? -13.409 -7.062 3.897 1.00 90.75 194 ILE A CA 1
ATOM 1495 C C . ILE A 1 194 ? -12.544 -8.312 3.941 1.00 90.75 194 ILE A C 1
ATOM 1497 O O . ILE A 1 194 ? -11.419 -8.288 4.415 1.00 90.75 194 ILE A O 1
ATOM 1501 N N . ASP A 1 195 ? -13.041 -9.429 3.434 1.00 87.00 195 ASP A N 1
ATOM 1502 C CA . ASP A 1 195 ? -12.261 -10.661 3.494 1.00 87.00 195 ASP A CA 1
ATOM 1503 C C . ASP A 1 195 ? -11.267 -10.724 2.312 1.00 87.00 195 ASP A C 1
ATOM 1505 O O . ASP A 1 195 ? -11.510 -10.190 1.228 1.00 87.00 195 ASP A O 1
ATOM 1509 N N . GLY A 1 196 ? -10.120 -11.379 2.510 1.00 83.44 196 GLY A N 1
ATOM 1510 C CA . GLY A 1 196 ? -9.179 -11.720 1.432 1.00 83.44 196 GLY A CA 1
ATOM 1511 C C . GLY A 1 196 ? -8.005 -10.758 1.189 1.00 83.44 196 GLY A C 1
ATOM 1512 O O . GLY A 1 196 ? -7.037 -11.173 0.557 1.00 83.44 196 GLY A O 1
ATOM 1513 N N . HIS A 1 197 ? -7.995 -9.536 1.736 1.00 82.88 197 HIS A N 1
ATOM 1514 C CA . HIS A 1 197 ? -6.920 -8.543 1.498 1.00 82.88 197 HIS A CA 1
ATOM 1515 C C . HIS A 1 197 ? -5.637 -8.717 2.342 1.00 82.88 197 HIS A C 1
ATOM 1517 O O . HIS A 1 197 ? -4.769 -7.838 2.354 1.00 82.88 197 HIS A O 1
ATOM 1523 N N . ARG A 1 198 ? -5.496 -9.842 3.060 1.00 91.88 198 ARG A N 1
ATOM 1524 C CA . ARG A 1 198 ? -4.283 -10.241 3.810 1.00 91.88 198 ARG A CA 1
ATOM 1525 C C . ARG A 1 198 ? -3.717 -9.131 4.714 1.00 91.88 198 ARG A C 1
ATOM 1527 O O . ARG A 1 198 ? -2.537 -8.783 4.604 1.00 91.88 198 ARG A O 1
ATOM 1534 N N . ASN A 1 199 ? -4.547 -8.566 5.592 1.00 93.56 199 ASN A N 1
ATOM 1535 C CA . ASN A 1 199 ? -4.173 -7.479 6.510 1.00 93.56 199 ASN A CA 1
ATOM 1536 C C . ASN A 1 199 ? -3.656 -6.231 5.767 1.00 93.56 199 ASN A C 1
ATOM 1538 O O . ASN A 1 199 ? -2.645 -5.632 6.134 1.00 93.56 199 ASN A O 1
ATOM 1542 N N . PHE A 1 200 ? -4.334 -5.882 4.669 1.00 95.56 200 PHE A N 1
ATOM 1543 C CA . PHE A 1 200 ? -4.107 -4.686 3.833 1.00 95.56 200 PHE A CA 1
ATOM 1544 C C . PHE A 1 200 ? -2.810 -4.719 3.014 1.00 95.56 200 PHE A C 1
ATOM 1546 O O . PHE A 1 200 ? -2.421 -3.720 2.406 1.00 95.56 200 PHE A O 1
ATOM 1553 N N . GLN A 1 201 ? -2.142 -5.871 2.969 1.00 94.88 201 GLN A N 1
ATOM 1554 C CA . GLN A 1 201 ? -0.950 -6.069 2.145 1.00 94.88 201 GLN A CA 1
ATOM 1555 C C . GLN A 1 201 ? -1.297 -6.235 0.662 1.00 94.88 201 GLN A C 1
ATOM 1557 O O . GLN A 1 201 ? -0.452 -5.989 -0.196 1.00 94.88 201 GLN A O 1
ATOM 1562 N N . ASP A 1 202 ? -2.543 -6.611 0.359 1.00 93.69 202 ASP A N 1
ATOM 1563 C CA . ASP A 1 202 ? -3.076 -6.673 -0.998 1.00 93.69 202 ASP A CA 1
ATOM 1564 C C . ASP A 1 202 ? -4.080 -5.531 -1.233 1.00 93.69 202 ASP A C 1
ATOM 1566 O O . ASP A 1 202 ? -5.281 -5.639 -0.967 1.00 93.69 202 ASP A O 1
ATOM 1570 N N . ALA A 1 203 ? -3.552 -4.392 -1.687 1.00 93.88 203 ALA A N 1
ATOM 1571 C CA . ALA A 1 203 ? -4.323 -3.181 -1.965 1.00 93.88 203 ALA A CA 1
ATOM 1572 C C . ALA A 1 203 ? -5.329 -3.374 -3.112 1.00 93.88 203 ALA A C 1
ATOM 1574 O O . ALA A 1 203 ? -6.423 -2.809 -3.083 1.00 93.88 203 ALA A O 1
ATOM 1575 N N . GLU A 1 204 ? -4.970 -4.179 -4.111 1.00 92.25 204 GLU A N 1
ATOM 1576 C CA . GLU A 1 204 ? -5.838 -4.494 -5.239 1.00 92.25 204 GLU A CA 1
ATOM 1577 C C . GLU A 1 204 ? -7.034 -5.327 -4.780 1.00 92.25 204 GLU A C 1
ATOM 1579 O O . GLU A 1 204 ? -8.179 -4.931 -5.014 1.00 92.25 204 GLU A O 1
ATOM 1584 N N . GLN A 1 205 ? -6.785 -6.407 -4.033 1.00 92.81 205 GLN A N 1
ATOM 1585 C CA . GLN A 1 205 ? -7.845 -7.244 -3.481 1.00 92.81 205 GLN A CA 1
ATOM 1586 C C . GLN A 1 205 ? -8.759 -6.460 -2.530 1.00 92.81 205 GLN A C 1
ATOM 1588 O O . GLN A 1 205 ? -9.976 -6.654 -2.573 1.00 92.81 205 GLN A O 1
ATOM 1593 N N . PHE A 1 206 ? -8.215 -5.552 -1.708 1.00 95.06 206 PHE A N 1
ATOM 1594 C CA . PHE A 1 206 ? -9.013 -4.675 -0.838 1.00 95.06 206 PHE A CA 1
ATOM 1595 C C . PHE A 1 206 ? -10.016 -3.841 -1.645 1.00 95.06 206 PHE A C 1
ATOM 1597 O O . PHE A 1 206 ? -11.212 -3.833 -1.349 1.00 95.06 206 PHE A O 1
ATOM 1604 N N . ILE A 1 207 ? -9.548 -3.174 -2.703 1.00 93.38 207 ILE A N 1
ATOM 1605 C CA . ILE A 1 207 ? -10.404 -2.339 -3.550 1.00 93.38 207 ILE A CA 1
ATOM 1606 C C . ILE A 1 207 ? -11.402 -3.183 -4.350 1.00 93.38 207 ILE A C 1
ATOM 1608 O O . ILE A 1 207 ? -12.577 -2.812 -4.432 1.00 93.38 207 ILE A O 1
ATOM 1612 N N . ALA A 1 208 ? -10.960 -4.306 -4.918 1.00 91.62 208 ALA A N 1
ATOM 1613 C CA . ALA A 1 208 ? -11.794 -5.205 -5.714 1.00 91.62 208 ALA A CA 1
ATOM 1614 C C . ALA A 1 208 ? -12.935 -5.821 -4.892 1.00 91.62 208 ALA A C 1
ATOM 1616 O O . ALA A 1 208 ? -14.044 -5.993 -5.392 1.00 91.62 208 ALA A O 1
ATOM 1617 N N . SER A 1 209 ? -12.682 -6.086 -3.610 1.00 92.62 209 SER A N 1
ATOM 1618 C CA . SER A 1 209 ? -13.647 -6.692 -2.688 1.00 92.62 209 SER A CA 1
ATOM 1619 C C . SER A 1 209 ? -14.594 -5.668 -2.041 1.00 92.62 209 SER A C 1
ATOM 1621 O O . SER A 1 209 ? -15.395 -6.021 -1.178 1.00 92.62 209 SER A O 1
ATOM 1623 N N . GLY A 1 210 ? -14.537 -4.397 -2.455 1.00 92.44 210 GLY A N 1
ATOM 1624 C CA . GLY A 1 210 ? -15.442 -3.352 -1.974 1.00 92.44 210 GLY A CA 1
ATOM 1625 C C . GLY A 1 210 ? -14.983 -2.642 -0.699 1.00 92.44 210 GLY A C 1
ATOM 1626 O O . GLY A 1 210 ? -15.826 -2.131 0.041 1.00 92.44 210 GLY A O 1
ATOM 1627 N N . GLY A 1 211 ? -13.670 -2.590 -0.452 1.00 94.75 211 GLY A N 1
ATOM 1628 C CA . GLY A 1 211 ? -13.066 -1.783 0.608 1.00 94.75 211 GLY A CA 1
ATOM 1629 C C . GLY A 1 211 ? -13.530 -0.330 0.571 1.00 94.75 211 GLY A C 1
ATOM 1630 O O . GLY A 1 211 ? -13.697 0.256 -0.503 1.00 94.75 211 GLY A O 1
ATOM 1631 N N . GLN A 1 212 ? -13.777 0.242 1.748 1.00 95.56 212 GLN A N 1
ATOM 1632 C CA . GLN A 1 212 ? -14.328 1.587 1.909 1.00 95.56 212 GLN A CA 1
ATOM 1633 C C . GLN A 1 212 ? -13.230 2.586 2.285 1.00 95.56 212 GLN A C 1
ATOM 1635 O O . GLN A 1 212 ? -12.299 2.251 3.014 1.00 95.56 212 GLN A O 1
ATOM 1640 N N . LYS A 1 213 ? -13.349 3.831 1.821 1.00 94.69 213 LYS A N 1
ATOM 1641 C CA . LYS A 1 213 ? -12.458 4.928 2.221 1.00 94.69 213 LYS A CA 1
ATOM 1642 C C . LYS A 1 213 ? -12.756 5.376 3.657 1.00 94.69 213 LYS A C 1
ATOM 1644 O O . LYS A 1 213 ? -13.912 5.376 4.072 1.00 94.69 213 LYS A O 1
ATOM 1649 N N . GLY A 1 214 ? -11.739 5.842 4.376 1.00 95.50 214 GLY A N 1
ATOM 1650 C CA . GLY A 1 214 ? -11.832 6.277 5.773 1.00 95.50 214 GLY A CA 1
ATOM 1651 C C . GLY A 1 214 ? -11.139 5.322 6.753 1.00 95.50 214 GLY A C 1
ATOM 1652 O O . GLY A 1 214 ? -10.430 4.404 6.324 1.00 95.50 214 GLY A O 1
ATOM 1653 N N . PRO A 1 215 ? -11.278 5.550 8.070 1.00 96.94 215 PRO A N 1
ATOM 1654 C CA . PRO A 1 215 ? -10.755 4.644 9.091 1.00 96.94 215 PRO A CA 1
ATOM 1655 C C . PRO A 1 215 ? -11.408 3.268 8.967 1.00 96.94 215 PRO A C 1
ATOM 1657 O O . PRO A 1 215 ? -12.581 3.1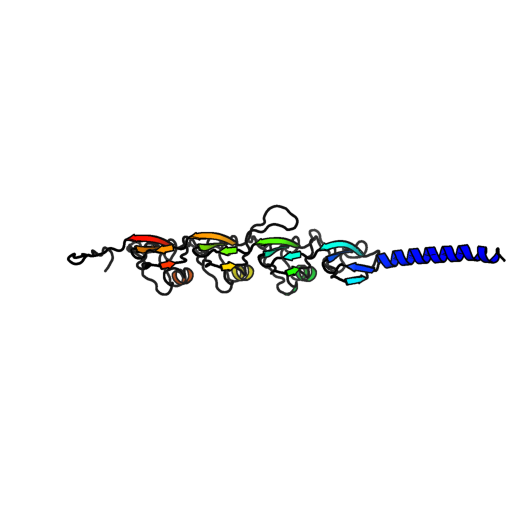95 8.628 1.00 96.94 215 PRO A O 1
ATOM 1660 N N . GLN A 1 216 ? -10.676 2.186 9.206 1.00 96.81 216 GLN A N 1
ATOM 1661 C CA . GLN A 1 216 ? -11.194 0.819 9.091 1.00 96.81 216 GLN A CA 1
ATOM 1662 C C . GLN A 1 216 ? -11.549 0.251 10.469 1.00 96.81 216 GLN A C 1
ATOM 1664 O O . GLN A 1 216 ? -10.941 0.625 11.476 1.00 96.81 216 GLN A O 1
ATOM 1669 N N . VAL A 1 217 ? -12.529 -0.659 10.520 1.00 95.06 217 VAL A N 1
ATOM 1670 C CA . VAL A 1 217 ? -12.834 -1.402 11.757 1.00 95.06 217 VAL A CA 1
ATOM 1671 C C . VAL A 1 217 ? -11.721 -2.389 12.108 1.00 95.06 217 VAL A C 1
ATOM 1673 O O . VAL A 1 217 ? -11.405 -2.544 13.283 1.00 95.06 217 VAL A O 1
ATOM 1676 N N . GLU A 1 218 ? -11.105 -3.017 11.106 1.00 94.75 218 GLU A N 1
ATOM 1677 C CA . GLU A 1 218 ? -9.999 -3.956 11.294 1.00 94.75 218 GLU A CA 1
ATOM 1678 C C . GLU A 1 218 ? -8.718 -3.225 11.713 1.00 94.75 218 GLU A C 1
ATOM 1680 O O . GLU A 1 218 ? -8.391 -2.141 11.216 1.00 94.75 218 GLU A O 1
ATOM 1685 N N . THR A 1 219 ? -7.985 -3.838 12.636 1.00 95.25 219 THR A N 1
ATOM 1686 C CA . THR A 1 219 ? -6.714 -3.341 13.156 1.00 95.25 219 THR A CA 1
ATOM 1687 C C . THR A 1 219 ? -5.580 -4.304 12.840 1.00 95.25 219 THR A C 1
ATOM 1689 O O . THR A 1 219 ? -5.776 -5.480 12.553 1.00 95.25 219 THR A O 1
ATOM 1692 N N . LEU A 1 220 ? -4.358 -3.788 12.902 1.00 96.50 220 LEU A N 1
ATOM 1693 C CA . LEU A 1 220 ? -3.136 -4.565 12.769 1.00 96.50 220 LEU A CA 1
ATOM 1694 C C . LEU A 1 220 ? -2.567 -4.855 14.156 1.00 96.50 220 LEU A C 1
ATOM 1696 O O . LEU A 1 220 ? -2.256 -3.935 14.918 1.00 96.50 220 LEU A O 1
ATOM 1700 N N . THR A 1 221 ? -2.382 -6.132 14.463 1.00 95.31 221 THR A N 1
ATOM 1701 C CA . THR A 1 221 ? -1.668 -6.593 15.660 1.00 95.31 221 THR A CA 1
ATOM 1702 C C . THR A 1 221 ? -0.153 -6.409 15.502 1.00 95.31 221 THR A C 1
ATOM 1704 O O . THR A 1 221 ? 0.315 -6.172 14.382 1.00 95.31 221 THR A O 1
ATOM 1707 N N . PRO A 1 222 ? 0.651 -6.538 16.575 1.00 97.38 222 PRO A N 1
ATOM 1708 C CA . PRO A 1 222 ? 2.107 -6.480 16.471 1.00 97.38 222 PRO A CA 1
ATOM 1709 C C . PRO A 1 222 ? 2.673 -7.402 15.386 1.00 97.38 222 PRO A C 1
ATOM 1711 O O . PRO A 1 222 ? 2.276 -8.560 15.270 1.00 97.38 222 PRO A O 1
ATOM 1714 N N . GLY A 1 223 ? 3.597 -6.878 14.584 1.00 96.50 223 GLY A N 1
ATOM 1715 C CA . GLY A 1 223 ? 4.137 -7.569 13.415 1.00 96.50 223 GLY A CA 1
ATOM 1716 C C . GLY A 1 223 ? 4.660 -6.613 12.347 1.00 96.50 223 GLY A C 1
ATOM 1717 O O . GLY A 1 223 ? 4.575 -5.392 12.486 1.00 96.50 223 GLY A O 1
ATOM 1718 N N . THR A 1 224 ? 5.197 -7.175 11.267 1.00 95.69 224 THR A N 1
ATOM 1719 C CA . THR A 1 224 ? 5.708 -6.416 10.119 1.00 95.69 224 THR A CA 1
ATOM 1720 C C . THR A 1 224 ? 4.836 -6.686 8.900 1.00 95.69 224 THR A C 1
ATOM 1722 O O . THR A 1 224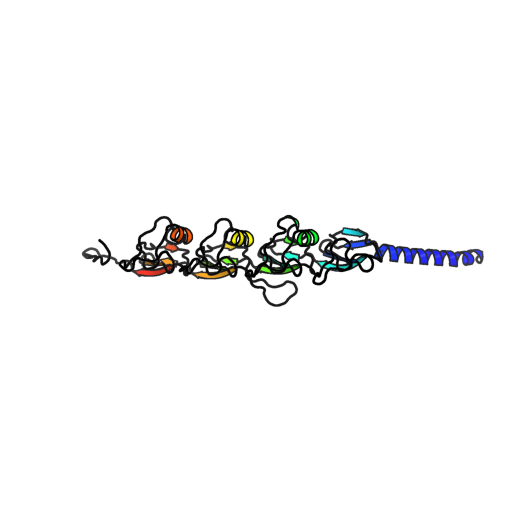 ? 4.702 -7.832 8.475 1.00 95.69 224 THR A O 1
ATOM 1725 N N . TYR A 1 225 ? 4.284 -5.626 8.313 1.00 95.69 225 TYR A N 1
ATOM 1726 C CA . TYR A 1 225 ? 3.342 -5.692 7.198 1.00 95.69 225 TYR A CA 1
ATOM 1727 C C . TYR A 1 225 ? 3.851 -4.887 6.004 1.00 95.69 225 TYR A C 1
ATOM 1729 O O . TYR A 1 225 ? 4.332 -3.762 6.150 1.00 95.69 225 TYR A O 1
ATOM 1737 N N . ARG A 1 226 ? 3.707 -5.429 4.794 1.00 94.81 226 ARG A N 1
ATOM 1738 C CA . ARG A 1 226 ? 4.036 -4.715 3.551 1.00 94.81 226 ARG A CA 1
ATOM 1739 C C . ARG A 1 226 ? 2.786 -4.071 2.968 1.00 94.81 226 ARG A C 1
ATOM 1741 O O . ARG A 1 226 ? 2.119 -4.653 2.125 1.00 94.81 226 ARG A O 1
ATOM 1748 N N . ILE A 1 227 ? 2.466 -2.880 3.457 1.00 96.25 227 ILE A N 1
ATOM 1749 C CA . ILE A 1 227 ? 1.242 -2.151 3.111 1.00 96.25 227 ILE A CA 1
ATOM 1750 C C . ILE A 1 227 ? 1.585 -0.993 2.170 1.00 96.25 227 ILE A C 1
ATOM 1752 O O . ILE A 1 227 ? 2.629 -0.358 2.327 1.00 96.25 227 ILE A O 1
ATOM 1756 N N . LEU A 1 228 ? 0.698 -0.702 1.210 1.00 95.69 228 LEU A N 1
ATOM 1757 C CA . LEU A 1 228 ? 0.809 0.431 0.282 1.00 95.69 228 LEU A CA 1
ATOM 1758 C C . LEU A 1 228 ? 0.637 1.776 1.015 1.00 95.69 228 LEU A C 1
ATOM 1760 O O . LEU A 1 228 ? -0.413 2.417 0.942 1.00 95.69 228 LEU A O 1
ATOM 1764 N N . THR A 1 229 ? 1.669 2.186 1.745 1.00 96.44 229 THR A N 1
ATOM 1765 C CA . THR A 1 229 ? 1.758 3.460 2.468 1.00 96.44 229 THR A CA 1
ATOM 1766 C C . THR A 1 229 ? 2.550 4.497 1.672 1.00 96.44 229 THR A C 1
ATOM 1768 O O . THR A 1 229 ? 2.961 4.253 0.537 1.00 96.44 229 THR A O 1
ATOM 1771 N N . GLN A 1 230 ? 2.734 5.688 2.243 1.00 95.44 230 GLN A N 1
ATOM 1772 C CA . GLN A 1 230 ? 3.502 6.758 1.613 1.00 95.44 230 GLN A CA 1
ATOM 1773 C C . GLN A 1 230 ? 4.900 6.276 1.190 1.00 95.44 230 GLN A C 1
ATOM 1775 O O . GLN A 1 230 ? 5.622 5.675 1.982 1.00 95.44 230 GLN A O 1
ATOM 1780 N N . SER A 1 231 ? 5.292 6.582 -0.046 1.00 94.62 231 SER A N 1
ATOM 1781 C CA . SER A 1 231 ? 6.581 6.171 -0.618 1.00 94.62 231 SER A CA 1
ATOM 1782 C C . SER A 1 231 ? 7.432 7.351 -1.057 1.00 94.62 231 SER A C 1
ATOM 1784 O O . SER A 1 231 ? 6.931 8.453 -1.277 1.00 94.62 231 SER A O 1
ATOM 1786 N N . VAL A 1 232 ? 8.730 7.109 -1.213 1.00 95.75 232 VAL A N 1
ATOM 1787 C CA . VAL A 1 232 ? 9.705 8.087 -1.701 1.00 95.75 232 VAL A CA 1
ATOM 1788 C C . VAL A 1 232 ? 10.184 7.664 -3.095 1.00 95.75 232 VAL A C 1
ATOM 1790 O O . VAL A 1 232 ? 10.635 6.527 -3.255 1.00 95.75 232 VAL A O 1
ATOM 1793 N N . PRO A 1 233 ? 10.076 8.523 -4.126 1.00 94.38 233 PRO A N 1
ATOM 1794 C CA . PRO A 1 233 ? 10.570 8.215 -5.469 1.00 94.38 233 PRO A CA 1
ATOM 1795 C C . PRO A 1 233 ? 12.077 7.949 -5.510 1.00 94.38 233 PRO A C 1
ATOM 1797 O O . PRO A 1 233 ? 12.862 8.722 -4.964 1.00 94.38 233 PRO A O 1
ATOM 1800 N N . LEU A 1 234 ? 12.494 6.915 -6.248 1.00 90.62 234 LEU A N 1
ATOM 1801 C CA . LEU A 1 234 ? 13.917 6.598 -6.441 1.00 90.62 234 LEU A CA 1
ATOM 1802 C C . LEU A 1 234 ? 14.679 7.677 -7.219 1.00 90.62 234 LEU A C 1
ATOM 1804 O O . LEU A 1 234 ? 15.867 7.888 -6.998 1.00 90.62 234 LEU A O 1
ATOM 1808 N N . ALA A 1 235 ? 13.992 8.375 -8.123 1.00 83.00 235 ALA A N 1
ATOM 1809 C CA . ALA A 1 235 ? 14.565 9.460 -8.917 1.00 83.00 235 ALA A CA 1
ATOM 1810 C C . ALA A 1 235 ? 14.716 10.784 -8.135 1.00 83.00 235 ALA A C 1
ATOM 1812 O O . ALA A 1 235 ? 15.157 11.779 -8.708 1.00 83.00 235 ALA A O 1
ATOM 1813 N N . GLY A 1 236 ? 14.341 10.807 -6.850 1.00 86.62 236 GLY A N 1
ATOM 1814 C CA . GLY A 1 236 ? 14.188 12.027 -6.062 1.00 86.62 236 GLY A CA 1
ATOM 1815 C C . GLY A 1 236 ? 12.870 12.755 -6.353 1.00 86.62 236 GLY A C 1
ATOM 1816 O O . GLY A 1 236 ? 12.233 12.548 -7.388 1.00 86.62 236 GLY A O 1
ATOM 1817 N N . GLY A 1 237 ? 12.440 13.593 -5.409 1.00 86.88 237 GLY A N 1
ATOM 1818 C CA . GLY A 1 237 ? 11.195 14.360 -5.487 1.00 86.88 237 GLY A CA 1
ATOM 1819 C C . GLY A 1 237 ? 10.318 14.200 -4.248 1.00 86.88 237 GLY A C 1
ATOM 1820 O O . GLY A 1 237 ? 10.747 13.638 -3.238 1.00 86.88 237 GLY A O 1
ATOM 1821 N N . ASP A 1 238 ? 9.089 14.703 -4.341 1.00 91.38 238 ASP A N 1
ATOM 1822 C CA . ASP A 1 238 ? 8.143 14.692 -3.228 1.00 91.38 238 ASP A CA 1
ATOM 1823 C C . ASP A 1 238 ? 7.612 13.279 -2.929 1.00 91.38 238 ASP A C 1
ATOM 1825 O O . ASP A 1 238 ? 7.410 12.481 -3.858 1.00 91.38 238 ASP A O 1
ATOM 1829 N N . PRO A 1 239 ? 7.342 12.957 -1.649 1.00 93.88 239 PRO A N 1
ATOM 1830 C CA . PRO A 1 239 ? 6.707 11.704 -1.275 1.00 93.88 239 PRO A CA 1
ATOM 1831 C C . PRO A 1 239 ? 5.362 11.507 -1.978 1.00 93.88 239 PRO A C 1
ATOM 1833 O O . PRO A 1 239 ? 4.553 12.429 -2.100 1.00 93.88 239 PRO A O 1
ATOM 1836 N N . LYS A 1 240 ? 5.102 10.277 -2.415 1.00 93.12 240 LYS A N 1
ATOM 1837 C CA . LYS A 1 240 ? 3.848 9.884 -3.057 1.00 93.12 240 LYS A CA 1
ATOM 1838 C C . LYS A 1 240 ? 2.888 9.309 -2.016 1.00 93.12 240 LYS A C 1
ATOM 1840 O O . LYS A 1 240 ? 3.326 8.499 -1.193 1.00 93.12 240 LYS A O 1
ATOM 1845 N N . PRO A 1 241 ? 1.597 9.683 -2.044 1.00 93.62 241 PRO A N 1
ATOM 1846 C CA . PRO A 1 241 ? 0.617 9.144 -1.111 1.00 93.62 241 PRO A CA 1
ATOM 1847 C C . PRO A 1 241 ? 0.413 7.640 -1.342 1.00 93.62 241 PRO A C 1
ATOM 1849 O O . PRO A 1 241 ? 0.438 7.167 -2.477 1.00 93.62 241 PRO A O 1
ATOM 1852 N N . GLY A 1 242 ? 0.202 6.901 -0.253 1.00 94.31 242 GLY A N 1
ATOM 1853 C CA . GLY A 1 242 ? -0.222 5.502 -0.293 1.00 94.31 242 GLY A CA 1
ATOM 1854 C C . GLY A 1 242 ? -1.741 5.361 -0.213 1.00 94.31 242 GLY A C 1
ATOM 1855 O O . GLY A 1 242 ? -2.445 6.302 0.175 1.00 94.31 242 GLY A O 1
ATOM 1856 N N . LEU A 1 243 ? -2.250 4.174 -0.547 1.00 96.12 243 LEU A N 1
ATOM 1857 C CA . LEU A 1 243 ? -3.664 3.853 -0.338 1.00 96.12 243 LEU A CA 1
ATOM 1858 C C . LEU A 1 243 ? -4.004 3.847 1.152 1.00 96.12 243 LEU A C 1
ATOM 1860 O O . LEU A 1 243 ? -5.090 4.269 1.536 1.00 96.12 243 LEU A O 1
ATOM 1864 N N . PHE A 1 244 ? -3.070 3.404 1.991 1.00 97.38 244 PHE A N 1
ATOM 1865 C CA . PHE A 1 244 ? -3.285 3.287 3.424 1.00 97.38 244 PHE A CA 1
ATOM 1866 C C . PHE A 1 244 ? -2.372 4.216 4.216 1.00 97.38 244 PHE A C 1
ATOM 1868 O O . PHE A 1 244 ? -1.212 4.452 3.874 1.00 97.38 244 PHE A O 1
ATOM 1875 N N . SER A 1 245 ? -2.895 4.696 5.336 1.00 97.00 245 SER A N 1
ATOM 1876 C CA . SER A 1 245 ? -2.125 5.331 6.400 1.00 97.00 245 SER A CA 1
ATOM 1877 C C . SER A 1 245 ? -2.364 4.567 7.696 1.00 97.00 245 SER A C 1
ATOM 1879 O O . SER A 1 245 ? -3.488 4.149 7.972 1.00 97.00 245 SER A O 1
ATOM 1881 N N . ILE A 1 246 ? -1.300 4.346 8.468 1.00 97.50 246 ILE A N 1
ATOM 1882 C CA . ILE A 1 246 ? -1.369 3.617 9.734 1.00 97.50 246 ILE A CA 1
ATOM 1883 C C . ILE A 1 246 ? -1.069 4.592 10.860 1.00 97.50 246 ILE A C 1
ATOM 1885 O O . ILE A 1 246 ? -0.047 5.280 10.846 1.00 97.50 246 ILE A O 1
ATOM 1889 N N . ARG A 1 247 ? -1.956 4.622 11.852 1.00 97.56 247 ARG A N 1
ATOM 1890 C CA . ARG A 1 247 ? -1.735 5.314 13.118 1.00 97.56 247 ARG A CA 1
ATOM 1891 C C . ARG A 1 247 ? -1.550 4.278 14.216 1.00 97.56 247 ARG A C 1
ATOM 1893 O O . ARG A 1 247 ? -2.368 3.375 14.357 1.00 97.56 247 ARG A O 1
ATOM 1900 N N . LEU A 1 248 ? -0.471 4.411 14.978 1.00 98.00 248 LEU A N 1
ATOM 1901 C CA . LEU A 1 248 ? -0.191 3.531 16.105 1.00 98.00 248 LEU A CA 1
ATOM 1902 C C . LEU A 1 248 ? -0.863 4.066 17.365 1.00 98.00 248 LEU A C 1
ATOM 1904 O O . LEU A 1 248 ? -0.739 5.251 17.674 1.00 98.00 24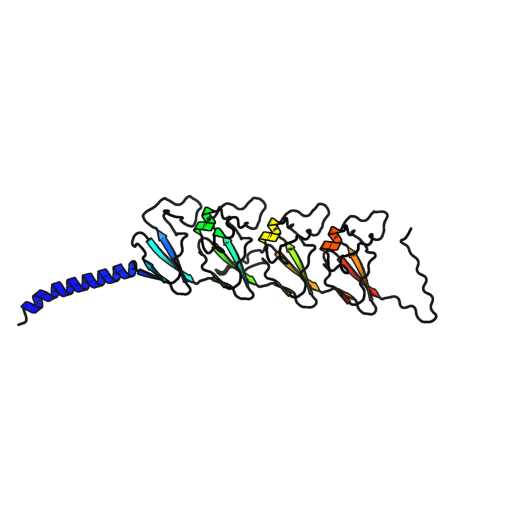8 LEU A O 1
ATOM 1908 N N . PHE A 1 249 ? -1.505 3.174 18.103 1.00 97.94 249 PHE A N 1
ATOM 1909 C CA . PHE A 1 249 ? -2.049 3.436 19.429 1.00 97.94 249 PHE A CA 1
ATOM 1910 C C . PHE A 1 249 ? -1.495 2.420 20.422 1.00 97.94 249 PHE A C 1
ATOM 1912 O O . PHE A 1 249 ? -1.051 1.341 20.026 1.00 97.94 249 PHE A O 1
ATOM 1919 N N . ASP A 1 250 ? -1.486 2.773 21.702 1.00 97.81 250 ASP A N 1
ATOM 1920 C CA . ASP A 1 250 ? -1.102 1.839 22.756 1.00 97.81 250 ASP A CA 1
ATOM 1921 C C . ASP A 1 250 ? -2.189 0.777 22.943 1.00 97.81 250 ASP A C 1
ATOM 1923 O O . ASP A 1 250 ? -3.383 1.056 22.806 1.00 97.81 250 ASP A O 1
ATOM 1927 N N . ALA A 1 251 ? -1.770 -0.457 23.222 1.00 96.50 251 ALA A N 1
ATOM 1928 C CA . ALA A 1 251 ? -2.692 -1.514 23.601 1.00 96.50 251 ALA A CA 1
ATOM 1929 C C . ALA A 1 251 ? -3.404 -1.134 24.903 1.00 96.50 251 ALA A C 1
ATOM 1931 O O . ALA A 1 251 ? -2.830 -0.505 25.794 1.00 96.50 251 ALA A O 1
ATOM 1932 N N . THR A 1 252 ? -4.664 -1.538 25.016 1.00 96.31 252 THR A N 1
ATOM 1933 C CA . THR A 1 252 ? -5.448 -1.298 26.223 1.00 96.31 252 THR A CA 1
ATOM 1934 C C . THR A 1 252 ? -4.988 -2.272 27.299 1.00 96.31 252 THR A C 1
ATOM 1936 O O . THR A 1 252 ? -5.101 -3.481 27.115 1.00 96.31 252 THR A O 1
ATOM 1939 N N . VAL A 1 253 ? -4.474 -1.751 28.412 1.00 96.12 253 VAL A N 1
ATOM 1940 C CA . VAL A 1 253 ? -4.031 -2.551 29.560 1.00 96.12 253 VAL A CA 1
ATOM 1941 C C . VAL A 1 253 ? -4.987 -2.318 30.722 1.00 96.12 253 VAL A C 1
ATOM 1943 O O . VAL A 1 253 ? -5.164 -1.182 31.162 1.00 96.12 253 VAL A O 1
ATOM 1946 N N . ILE A 1 254 ? -5.586 -3.397 31.219 1.00 96.69 254 ILE A N 1
ATOM 1947 C CA . ILE A 1 254 ? -6.424 -3.413 32.419 1.00 96.69 254 ILE A CA 1
ATOM 1948 C C . ILE A 1 254 ? -5.635 -4.114 33.526 1.00 96.69 254 ILE A C 1
ATOM 1950 O O . ILE A 1 254 ? -5.230 -5.266 33.368 1.00 96.69 254 ILE A O 1
ATOM 1954 N N . ASN A 1 255 ? -5.379 -3.410 34.629 1.00 94.88 255 ASN A N 1
ATOM 1955 C CA . ASN A 1 255 ? -4.612 -3.953 35.754 1.00 94.88 255 ASN A CA 1
ATOM 1956 C C . ASN A 1 255 ? -5.453 -4.925 36.600 1.00 94.88 255 ASN A C 1
ATOM 1958 O O . ASN A 1 255 ? -6.677 -4.895 36.544 1.00 94.88 255 ASN A O 1
ATOM 1962 N N . GLU A 1 256 ? -4.808 -5.747 37.436 1.00 89.56 256 GLU A N 1
ATOM 1963 C CA . GLU A 1 256 ? -5.461 -6.788 38.261 1.00 89.56 256 GLU A CA 1
ATOM 1964 C C . GLU A 1 256 ? -6.590 -6.274 39.170 1.00 89.56 256 GLU A C 1
ATOM 1966 O O . GLU A 1 256 ? -7.542 -6.997 39.447 1.00 89.56 256 GLU A O 1
ATOM 1971 N N . ASN A 1 257 ? -6.511 -5.020 39.617 1.00 90.19 257 ASN A N 1
ATOM 1972 C CA . ASN A 1 257 ? -7.522 -4.374 40.455 1.00 90.19 257 ASN A CA 1
ATOM 1973 C C . ASN A 1 257 ? -8.469 -3.461 39.662 1.00 90.19 257 ASN A C 1
ATOM 1975 O O . ASN A 1 257 ? -9.088 -2.562 40.240 1.00 90.19 257 ASN A O 1
ATOM 1979 N N . GLN A 1 258 ? -8.544 -3.641 38.345 1.00 93.88 258 GLN A N 1
ATOM 1980 C CA . GLN A 1 258 ? -9.363 -2.838 37.451 1.00 93.88 258 GLN A CA 1
ATOM 1981 C C . GLN A 1 258 ? -10.264 -3.702 36.573 1.00 93.88 258 GLN A C 1
ATOM 1983 O O . GLN A 1 258 ? -9.982 -4.863 36.289 1.00 93.88 258 GLN A O 1
ATOM 1988 N N . VAL A 1 259 ? -11.346 -3.086 36.114 1.00 94.06 259 VAL A N 1
ATOM 1989 C CA . VAL A 1 259 ? -12.199 -3.579 35.034 1.00 94.06 259 VAL A CA 1
ATOM 1990 C C . VAL A 1 259 ? -12.269 -2.507 33.951 1.00 94.06 259 VAL A C 1
ATOM 1992 O O . VAL A 1 259 ? -12.311 -1.315 34.252 1.00 94.06 259 VAL A O 1
ATOM 1995 N N . GLY A 1 260 ? -12.242 -2.903 32.683 1.00 95.25 260 GLY A N 1
ATOM 1996 C CA . GLY A 1 260 ? -12.388 -1.975 31.566 1.00 95.25 260 GLY A CA 1
ATOM 1997 C C . GLY A 1 260 ? -13.848 -1.851 31.159 1.00 95.25 260 GLY A C 1
ATOM 1998 O O . GLY A 1 260 ? -14.395 -2.776 30.565 1.00 95.25 260 GLY A O 1
ATOM 1999 N N . LEU A 1 261 ? -14.472 -0.709 31.439 1.00 95.00 261 LEU A N 1
ATOM 2000 C CA . LEU A 1 261 ? -15.781 -0.381 30.879 1.00 95.00 261 LEU A CA 1
ATOM 2001 C C . LEU A 1 261 ? -15.611 0.015 29.412 1.00 95.00 261 LEU A C 1
ATOM 2003 O O . LEU A 1 261 ? -14.726 0.809 29.090 1.00 95.00 261 LEU A O 1
ATOM 2007 N N . VAL A 1 262 ? -16.446 -0.521 28.524 1.00 96.44 262 VAL A N 1
ATOM 2008 C CA . VAL A 1 262 ? -16.328 -0.288 27.078 1.00 96.44 262 VAL A CA 1
ATOM 2009 C C . VAL A 1 262 ? -17.501 0.543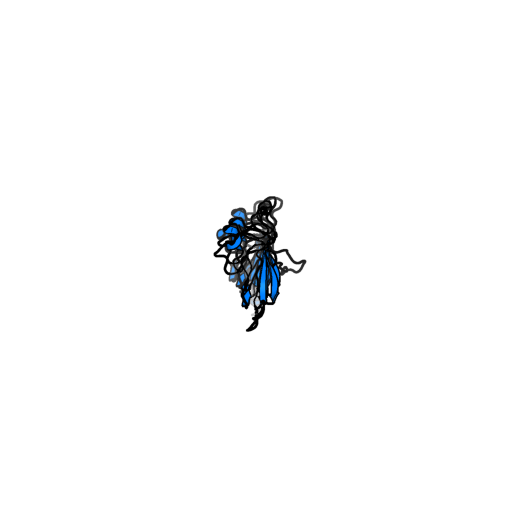 26.570 1.00 96.44 262 VAL A C 1
ATOM 2011 O O . VAL A 1 262 ? -18.661 0.271 26.867 1.00 96.44 262 VAL A O 1
ATOM 2014 N N . GLU A 1 263 ? -17.201 1.560 25.771 1.00 95.94 263 GLU A N 1
ATOM 2015 C CA . GLU A 1 263 ? -18.167 2.378 25.040 1.00 95.94 263 GLU A CA 1
ATOM 2016 C C . GLU A 1 263 ? -17.881 2.250 23.537 1.00 95.94 263 GLU A C 1
ATOM 2018 O O . GLU A 1 263 ? -16.791 2.589 23.075 1.00 95.94 263 GLU A O 1
ATOM 2023 N N . ALA A 1 264 ? -18.843 1.756 22.758 1.00 95.81 264 ALA A N 1
ATOM 2024 C CA . ALA A 1 264 ? -18.716 1.660 21.306 1.00 95.81 264 ALA A CA 1
ATOM 2025 C C . ALA A 1 264 ? -19.064 3.004 20.648 1.00 95.81 264 ALA A C 1
ATOM 2027 O O . ALA A 1 264 ? -20.163 3.531 20.807 1.00 95.81 264 ALA A O 1
ATOM 2028 N N . LEU A 1 265 ? -18.132 3.561 19.883 1.00 95.00 265 LEU A N 1
ATOM 2029 C CA . LEU A 1 265 ? -18.278 4.836 19.176 1.00 95.00 265 LEU A CA 1
ATOM 2030 C C . LEU A 1 265 ? -18.993 4.676 17.826 1.00 95.00 265 LEU A C 1
ATOM 2032 O O . LEU A 1 265 ? -19.592 5.626 17.325 1.00 95.00 265 LEU A O 1
ATOM 2036 N N . ASP A 1 266 ? -18.949 3.477 17.247 1.00 93.75 266 ASP A N 1
ATOM 2037 C CA . ASP A 1 266 ? -19.610 3.126 15.990 1.00 93.75 266 ASP A CA 1
ATOM 2038 C C . ASP A 1 266 ? -20.266 1.740 16.114 1.00 93.75 266 ASP A C 1
ATOM 2040 O O . ASP A 1 266 ? -19.815 0.880 16.866 1.00 93.75 266 ASP A O 1
ATOM 2044 N N . GLY A 1 267 ? -21.376 1.530 15.413 1.00 92.06 267 GLY A N 1
ATOM 2045 C CA . GLY A 1 267 ? -22.273 0.394 15.628 1.00 92.06 267 GLY A CA 1
ATOM 2046 C C . GLY A 1 267 ? -23.665 0.637 15.056 1.00 92.06 267 GLY A C 1
ATOM 2047 O O . GLY A 1 267 ? -23.945 1.695 14.487 1.00 92.06 267 GLY A O 1
ATOM 2048 N N . ALA A 1 268 ? -24.554 -0.336 15.230 1.00 91.69 268 ALA A N 1
ATOM 2049 C CA . ALA A 1 268 ? -25.986 -0.123 15.079 1.00 91.69 268 ALA A CA 1
ATOM 2050 C C . ALA A 1 268 ? -26.469 0.951 16.079 1.00 91.69 268 ALA A C 1
ATOM 2052 O O . ALA A 1 268 ? -25.875 1.120 17.148 1.00 91.69 268 ALA A O 1
ATOM 2053 N N . PRO A 1 269 ? -27.522 1.720 15.765 1.00 89.94 269 PRO A N 1
ATOM 2054 C CA . PRO A 1 269 ? -28.049 2.697 16.707 1.00 89.94 269 PRO A CA 1
ATOM 2055 C C . PRO A 1 269 ? -28.591 2.007 17.969 1.00 89.94 269 PRO A C 1
ATOM 2057 O O . PRO A 1 269 ? -29.299 1.007 17.874 1.00 89.94 269 PRO A O 1
ATOM 2060 N N . LEU A 1 270 ? -28.274 2.568 19.138 1.00 88.94 270 LEU A N 1
ATOM 2061 C CA . LEU A 1 270 ? -28.930 2.230 20.402 1.00 88.94 270 LEU A CA 1
ATOM 2062 C C . LEU A 1 270 ? -30.384 2.716 20.379 1.00 88.94 270 LEU A C 1
ATOM 2064 O O . LEU A 1 270 ? -30.650 3.807 19.860 1.00 88.94 270 LEU A O 1
ATOM 2068 N N . ASP A 1 271 ? -31.310 1.933 20.938 1.00 86.56 271 ASP A N 1
ATOM 2069 C CA . ASP A 1 271 ? -32.680 2.403 21.158 1.00 86.56 271 ASP A CA 1
ATOM 2070 C C . ASP A 1 271 ? -32.633 3.620 22.102 1.00 86.56 271 ASP A C 1
ATOM 2072 O O . ASP A 1 271 ? -32.012 3.534 23.160 1.00 86.56 271 ASP A O 1
ATOM 2076 N N . PRO A 1 272 ? -33.270 4.759 21.772 1.00 84.31 272 PRO A N 1
ATOM 2077 C CA . PRO A 1 272 ? -33.287 5.935 22.643 1.00 84.31 272 PRO A CA 1
ATOM 2078 C C . PRO A 1 272 ? -33.833 5.693 24.060 1.00 84.31 272 PRO A C 1
ATOM 2080 O O . PRO A 1 272 ? -33.659 6.546 24.929 1.00 84.31 272 PRO A O 1
ATOM 2083 N N . ARG A 1 273 ? -34.550 4.586 24.285 1.00 85.62 273 ARG A N 1
ATOM 2084 C CA . ARG A 1 273 ? -35.075 4.176 25.596 1.00 85.62 273 ARG A CA 1
ATOM 2085 C C . ARG A 1 273 ? -34.073 3.372 26.419 1.00 85.62 273 ARG A C 1
ATOM 2087 O O . ARG A 1 273 ? -34.274 3.235 27.623 1.00 85.62 273 ARG A O 1
ATOM 2094 N N . ASP A 1 274 ? -33.028 2.857 25.783 1.00 84.50 274 ASP A N 1
ATOM 2095 C CA . ASP A 1 274 ? -31.993 2.066 26.428 1.00 84.50 274 ASP A CA 1
ATOM 2096 C C . ASP A 1 274 ? -30.792 2.950 26.789 1.00 84.50 274 ASP A C 1
ATOM 2098 O O . ASP A 1 274 ? -30.363 3.816 26.028 1.00 84.50 274 ASP A O 1
ATOM 2102 N N . TYR A 1 275 ? -30.219 2.713 27.970 1.00 84.12 275 TYR A N 1
ATOM 2103 C CA . TYR A 1 275 ? -29.009 3.405 28.436 1.00 84.12 275 TYR A CA 1
ATOM 2104 C C . TYR A 1 275 ? -27.718 2.635 28.122 1.00 84.12 275 TYR A C 1
ATOM 2106 O O . TYR A 1 275 ? -26.633 3.211 28.166 1.00 84.12 275 TYR A O 1
ATOM 2114 N N . VAL A 1 276 ? -27.824 1.333 27.839 1.00 87.00 276 VAL A N 1
ATOM 2115 C CA . VAL A 1 276 ? -26.693 0.424 27.605 1.00 87.00 276 VAL A CA 1
ATOM 2116 C C . VAL A 1 276 ? -27.056 -0.525 26.467 1.00 87.00 276 VAL A C 1
ATOM 2118 O O . VAL A 1 276 ? -28.168 -1.054 26.432 1.00 87.00 276 VAL A O 1
ATOM 2121 N N . ALA A 1 277 ? -26.110 -0.752 25.563 1.00 88.88 277 ALA A N 1
ATOM 2122 C CA . ALA A 1 277 ? -26.241 -1.626 24.410 1.00 88.88 277 ALA A CA 1
ATOM 2123 C C . ALA A 1 277 ? -26.610 -3.065 24.777 1.00 88.88 277 ALA A C 1
ATOM 2125 O O . ALA A 1 277 ? -26.279 -3.593 25.844 1.00 88.88 277 ALA A O 1
ATOM 2126 N N . THR A 1 278 ? -27.290 -3.723 23.843 1.00 87.88 278 THR A N 1
ATOM 2127 C CA . THR A 1 278 ? -27.505 -5.167 23.911 1.00 87.88 278 THR A CA 1
ATOM 2128 C C . THR A 1 278 ? -26.177 -5.892 23.720 1.00 87.88 278 THR A C 1
ATOM 2130 O O . THR A 1 278 ? -25.377 -5.518 22.867 1.00 87.88 278 THR A O 1
ATOM 2133 N N . GLN A 1 279 ? -25.956 -6.925 24.531 1.00 87.50 279 GLN A N 1
ATOM 2134 C CA . GLN A 1 279 ? -24.754 -7.746 24.474 1.00 87.50 279 GLN A CA 1
ATOM 2135 C C . GLN A 1 279 ? -24.702 -8.526 23.157 1.00 87.50 279 GLN A C 1
ATOM 2137 O O . GLN A 1 279 ? -25.725 -9.037 22.693 1.00 87.50 279 GLN A O 1
ATOM 2142 N N . VAL A 1 280 ? -23.512 -8.628 22.576 1.00 90.25 280 VAL A N 1
ATOM 2143 C CA . VAL A 1 280 ? -23.260 -9.378 21.347 1.00 90.25 280 VAL A CA 1
ATOM 2144 C C . VAL A 1 280 ? -22.111 -10.334 21.617 1.00 90.25 280 VAL A C 1
ATOM 2146 O O . VAL A 1 280 ? -21.073 -9.919 22.090 1.00 90.25 280 VAL A O 1
ATOM 2149 N N . GLU A 1 281 ? -22.262 -11.618 21.319 1.00 90.12 281 GLU A N 1
ATOM 2150 C CA . GLU A 1 281 ? -21.190 -12.592 21.558 1.00 90.12 281 GLU A CA 1
ATOM 2151 C C . GLU A 1 281 ? -20.299 -12.787 20.322 1.00 90.12 281 GLU A C 1
ATOM 2153 O O . GLU A 1 281 ? -20.732 -12.565 19.191 1.00 90.12 281 GLU A O 1
ATOM 2158 N N . GLY A 1 282 ? -19.068 -13.271 20.524 1.00 87.62 282 GLY A N 1
ATOM 2159 C CA . GLY A 1 282 ? -18.163 -13.709 19.449 1.00 87.62 282 GLY A CA 1
ATOM 2160 C C . GLY A 1 282 ? -17.083 -12.706 19.032 1.00 87.62 282 GLY A C 1
ATOM 2161 O O . GLY A 1 282 ? -16.171 -13.084 18.311 1.00 87.62 282 GLY A O 1
ATOM 2162 N N . HIS A 1 283 ? -17.120 -11.468 19.528 1.00 86.69 283 HIS A N 1
ATOM 2163 C CA . HIS A 1 283 ? -16.154 -10.408 19.190 1.00 86.69 283 HIS A CA 1
ATOM 2164 C C . HIS A 1 283 ? -14.846 -10.429 20.011 1.00 86.69 283 HIS A C 1
ATOM 2166 O O . HIS A 1 283 ? -14.172 -9.404 20.125 1.00 86.69 283 HIS A O 1
ATOM 2172 N N . ASP A 1 284 ? -14.542 -11.557 20.662 1.00 91.56 284 ASP A N 1
ATOM 2173 C CA . ASP A 1 284 ? -13.356 -11.803 21.500 1.00 91.56 284 ASP A CA 1
ATOM 2174 C C . ASP A 1 284 ? -12.877 -10.576 22.300 1.00 91.56 284 ASP A C 1
ATOM 2176 O O . ASP A 1 284 ? -11.840 -9.970 22.017 1.00 91.56 284 ASP A O 1
ATOM 2180 N N . ASN A 1 285 ? -13.683 -10.141 23.273 1.00 93.12 285 ASN A N 1
ATOM 2181 C CA . ASN A 1 285 ? -13.351 -9.002 24.138 1.00 93.12 285 ASN A CA 1
ATOM 2182 C C . ASN A 1 285 ? -13.027 -7.707 23.360 1.00 93.12 285 ASN A C 1
ATOM 2184 O O . ASN A 1 285 ? -12.121 -6.958 23.716 1.00 93.12 285 ASN A O 1
ATOM 2188 N N . PHE A 1 286 ? -13.760 -7.462 22.270 1.00 94.25 286 PHE A N 1
ATOM 2189 C CA . PHE A 1 286 ? -13.683 -6.261 21.424 1.00 94.25 286 PHE A CA 1
ATOM 2190 C C . PHE A 1 286 ? -12.394 -6.161 20.600 1.00 94.25 286 PHE A C 1
ATOM 2192 O O . PHE A 1 286 ? -12.152 -5.148 19.936 1.00 94.25 286 PHE A O 1
ATOM 2199 N N . THR A 1 287 ? -11.572 -7.213 20.606 1.00 92.81 287 THR A N 1
ATOM 2200 C CA . THR A 1 287 ? -10.402 -7.307 19.730 1.00 92.81 287 THR A CA 1
ATOM 2201 C C . THR A 1 287 ? -10.829 -7.606 18.292 1.00 92.81 287 THR A C 1
ATOM 2203 O O . THR A 1 287 ? -10.311 -6.978 17.368 1.00 92.81 287 THR A O 1
ATOM 2206 N N . ASP A 1 288 ? -11.860 -8.439 18.093 1.00 93.06 288 ASP A N 1
ATOM 2207 C CA . ASP A 1 288 ? -12.493 -8.633 16.787 1.00 93.06 288 ASP A CA 1
ATOM 2208 C C . ASP A 1 288 ? -13.596 -7.591 16.547 1.00 93.06 288 ASP A C 1
ATOM 2210 O O . ASP A 1 288 ? -14.800 -7.795 16.740 1.00 93.06 288 ASP A O 1
ATOM 2214 N N . SER A 1 289 ? -13.139 -6.422 16.107 1.00 92.19 289 SER A N 1
ATOM 2215 C CA . SER A 1 289 ? -13.983 -5.285 15.736 1.00 92.19 289 SER A CA 1
ATOM 2216 C C . SER A 1 289 ? -14.933 -5.593 14.574 1.00 92.19 289 SER A C 1
ATOM 2218 O O . SER A 1 289 ? -16.013 -5.008 14.479 1.00 92.19 289 SER A O 1
ATOM 2220 N N . ASN A 1 290 ? -14.544 -6.493 13.671 1.00 90.88 290 ASN A N 1
ATOM 2221 C CA . ASN A 1 290 ? -15.358 -6.856 12.520 1.00 90.88 290 ASN A CA 1
ATOM 2222 C C . ASN A 1 290 ? -16.553 -7.701 12.953 1.00 90.88 290 ASN A C 1
ATOM 2224 O O . ASN A 1 290 ? -17.686 -7.400 12.575 1.00 90.88 290 ASN A O 1
ATOM 2228 N N . GLU A 1 291 ? -16.312 -8.710 13.785 1.00 92.62 291 GLU A N 1
ATOM 2229 C CA . GLU A 1 291 ? -17.366 -9.593 14.268 1.00 92.62 291 GLU A CA 1
ATOM 2230 C C . GLU A 1 291 ? -18.382 -8.838 15.135 1.00 92.62 291 GLU A C 1
ATOM 2232 O O . GLU A 1 291 ? -19.589 -9.033 14.972 1.00 92.62 291 GLU A O 1
ATOM 2237 N N . PHE A 1 292 ? -17.924 -7.884 15.960 1.00 94.38 292 PHE A N 1
ATOM 2238 C CA . PHE A 1 292 ? -18.811 -6.982 16.709 1.00 94.38 292 PHE A CA 1
ATOM 2239 C C . PHE A 1 292 ? -19.792 -6.248 15.782 1.00 94.38 292 PHE A C 1
ATOM 2241 O O . PHE A 1 292 ? -21.001 -6.230 16.019 1.00 94.38 292 PHE A O 1
ATOM 2248 N N . ILE A 1 293 ? -19.289 -5.677 14.685 1.00 92.00 293 ILE A N 1
ATOM 2249 C CA . ILE A 1 293 ? -20.112 -4.936 13.725 1.00 92.00 293 ILE A CA 1
ATOM 2250 C C . ILE A 1 293 ? -21.019 -5.862 12.911 1.00 92.00 293 ILE A C 1
ATOM 2252 O O . ILE A 1 293 ? -22.204 -5.562 12.760 1.00 92.00 293 ILE A O 1
ATOM 2256 N N . ARG A 1 294 ? -20.502 -6.992 12.407 1.00 90.62 294 ARG A N 1
ATOM 2257 C CA . ARG A 1 294 ? -21.271 -7.955 11.595 1.00 90.62 294 ARG A CA 1
ATOM 2258 C C . ARG A 1 294 ? -22.466 -8.523 12.353 1.00 90.62 294 ARG A C 1
ATOM 2260 O O . ARG A 1 294 ? -23.511 -8.755 11.751 1.00 90.62 294 ARG A O 1
ATOM 2267 N N . ARG A 1 295 ? -22.335 -8.700 13.667 1.00 92.25 295 ARG A N 1
ATOM 2268 C CA . ARG A 1 295 ? -23.406 -9.200 14.537 1.00 92.25 295 ARG A CA 1
ATOM 2269 C C . ARG A 1 295 ? -24.381 -8.128 15.023 1.00 92.25 295 ARG A C 1
ATOM 2271 O O . ARG A 1 295 ? -25.292 -8.442 15.782 1.00 92.25 295 ARG A O 1
ATOM 2278 N N . GLY A 1 296 ? -24.232 -6.882 14.573 1.00 90.69 296 GLY A N 1
ATOM 2279 C CA . GLY A 1 296 ? -25.142 -5.794 14.930 1.00 90.69 296 GLY A CA 1
ATOM 2280 C C . GLY A 1 296 ? -24.843 -5.147 16.282 1.00 90.69 296 GLY A C 1
ATOM 2281 O O . GLY A 1 296 ? -25.759 -4.600 16.895 1.00 90.69 296 GLY A O 1
ATOM 2282 N N . GLY A 1 297 ? -23.585 -5.181 16.736 1.00 92.75 297 GLY A N 1
ATOM 2283 C CA . GLY A 1 297 ? -23.125 -4.456 17.921 1.00 92.75 297 GLY A CA 1
ATOM 2284 C C . GLY A 1 297 ? -23.567 -2.994 17.893 1.00 92.75 297 GLY A C 1
ATOM 2285 O O . GLY A 1 297 ? -23.424 -2.304 16.878 1.00 92.75 297 GLY A O 1
ATOM 2286 N N . GLN A 1 298 ? -24.165 -2.534 18.991 1.00 93.44 298 GLN A N 1
ATOM 2287 C CA . GLN A 1 298 ? -24.767 -1.205 19.085 1.00 93.44 298 GLN A CA 1
ATOM 2288 C C . GLN A 1 298 ? -23.757 -0.182 19.609 1.00 93.44 298 GLN A C 1
ATOM 2290 O O . GLN A 1 298 ? -22.928 -0.501 20.456 1.00 93.44 298 GLN A O 1
ATOM 2295 N N . ARG A 1 299 ? -23.846 1.065 19.141 1.00 92.81 299 ARG A N 1
ATOM 2296 C CA . ARG A 1 299 ? -23.065 2.186 19.690 1.00 92.81 299 ARG A CA 1
ATOM 2297 C C . ARG A 1 299 ? -23.549 2.570 21.094 1.00 92.81 299 ARG A C 1
ATOM 2299 O O . ARG A 1 299 ? -24.719 2.386 21.410 1.00 92.81 299 ARG A O 1
ATOM 2306 N N . GLY A 1 300 ? -22.682 3.178 21.895 1.00 93.12 300 GLY A N 1
ATOM 2307 C CA . GLY A 1 300 ? -22.937 3.583 23.278 1.00 93.12 300 GLY A CA 1
ATOM 2308 C C . GLY A 1 300 ? -22.276 2.661 24.311 1.00 93.12 300 GLY A C 1
ATOM 2309 O O . GLY A 1 300 ? -21.438 1.826 23.949 1.00 93.12 300 GLY A O 1
ATOM 2310 N N . PRO A 1 301 ? -22.621 2.808 25.602 1.00 94.31 301 PRO A N 1
ATOM 2311 C CA . PRO A 1 301 ? -22.079 1.977 26.677 1.00 94.31 301 PRO A CA 1
ATOM 2312 C C . PRO A 1 301 ? -22.392 0.496 26.449 1.00 94.31 301 PRO A C 1
ATOM 2314 O O . PRO A 1 301 ? -23.526 0.160 26.116 1.00 94.31 301 PRO A O 1
ATOM 2317 N N . GLN A 1 302 ? -21.409 -0.384 26.626 1.00 94.50 302 GLN A N 1
ATOM 2318 C CA . GLN A 1 302 ? -21.562 -1.832 26.467 1.00 94.50 302 GLN A CA 1
ATOM 2319 C C . GLN A 1 302 ? -21.787 -2.519 27.818 1.00 94.50 302 GLN A C 1
ATOM 2321 O O . GLN A 1 302 ? -21.359 -2.022 28.859 1.00 94.50 302 GLN A O 1
ATOM 2326 N N . LYS A 1 303 ? -22.468 -3.673 27.799 1.00 90.25 303 LYS A N 1
ATOM 2327 C CA . LYS A 1 303 ? -22.638 -4.525 28.992 1.00 90.25 303 LYS A CA 1
ATOM 2328 C C . LYS A 1 303 ? -21.391 -5.342 29.302 1.00 90.25 303 LYS A C 1
ATOM 2330 O O . LYS A 1 303 ? -21.110 -5.586 30.472 1.00 90.25 303 LYS A O 1
ATOM 2335 N N . ASP A 1 304 ? -20.674 -5.766 28.266 1.00 91.12 304 ASP A N 1
ATOM 2336 C CA . ASP A 1 304 ? -19.433 -6.507 28.438 1.00 91.12 304 ASP A CA 1
ATOM 2337 C C . ASP A 1 304 ? -18.341 -5.606 29.002 1.00 91.12 304 ASP A C 1
ATOM 2339 O O . ASP A 1 304 ? -18.199 -4.436 28.633 1.00 91.12 304 ASP A O 1
ATOM 2343 N N . ILE A 1 305 ? -17.549 -6.193 29.889 1.00 92.31 305 ILE A N 1
ATOM 2344 C CA . ILE A 1 305 ? -16.396 -5.560 30.512 1.00 92.31 305 ILE A CA 1
ATOM 2345 C C . ILE A 1 305 ? -15.126 -6.282 30.080 1.00 92.31 305 ILE A C 1
ATOM 2347 O O . ILE A 1 305 ? -15.131 -7.484 29.817 1.00 92.31 305 ILE A O 1
ATOM 2351 N N . LEU A 1 306 ? -14.019 -5.553 30.060 1.00 95.00 306 LEU A N 1
ATOM 2352 C CA . LEU A 1 306 ? -12.696 -6.143 29.928 1.00 95.00 306 LEU A CA 1
ATOM 2353 C C . LEU A 1 306 ? -12.171 -6.521 31.309 1.00 95.00 306 LEU A C 1
ATOM 2355 O O . LEU A 1 306 ? -12.125 -5.692 32.221 1.00 95.00 306 LEU A O 1
ATOM 2359 N N . LEU A 1 307 ? -11.776 -7.779 31.453 1.00 94.31 307 LEU A N 1
ATOM 2360 C CA . LEU A 1 307 ? -11.086 -8.275 32.639 1.00 94.31 307 LEU A CA 1
ATOM 2361 C C . LEU A 1 307 ? -9.614 -7.822 32.628 1.00 94.31 307 LEU A C 1
ATOM 2363 O O . LEU A 1 307 ? -9.148 -7.291 31.620 1.00 94.31 307 LEU A O 1
ATOM 2367 N N . PRO A 1 308 ? -8.863 -8.000 33.727 1.00 95.06 308 PRO A N 1
ATOM 2368 C CA . PRO A 1 308 ? -7.432 -7.726 33.731 1.00 95.06 308 PRO A CA 1
ATOM 2369 C C . PRO A 1 308 ? -6.690 -8.444 32.596 1.00 95.06 308 PRO A C 1
ATOM 2371 O O . PRO A 1 308 ? -6.837 -9.653 32.409 1.00 95.06 308 PRO A O 1
ATOM 2374 N N . GLY A 1 309 ? -5.888 -7.698 31.838 1.00 94.75 309 GLY A N 1
ATOM 2375 C CA . GLY A 1 309 ? -5.222 -8.193 30.636 1.00 94.75 309 GLY A CA 1
ATOM 2376 C C . GLY A 1 309 ? -4.797 -7.087 29.670 1.00 94.75 309 GLY A C 1
ATOM 2377 O O . GLY A 1 309 ? -5.013 -5.899 29.916 1.00 94.75 309 GLY A O 1
ATOM 2378 N N . THR A 1 310 ? -4.190 -7.492 28.552 1.00 95.12 310 THR A N 1
ATOM 2379 C CA . THR A 1 310 ? -3.780 -6.596 27.459 1.00 95.12 310 THR A CA 1
ATOM 2380 C C . THR A 1 310 ? -4.598 -6.903 26.211 1.00 95.12 310 THR A C 1
ATOM 2382 O O . THR A 1 310 ? -4.562 -8.027 25.715 1.00 95.12 310 THR A O 1
ATOM 2385 N N . TYR A 1 311 ? -5.280 -5.894 25.672 1.00 96.25 311 TYR A N 1
ATOM 2386 C CA . TYR A 1 311 ? -6.192 -6.025 24.538 1.00 96.25 311 TYR A CA 1
ATOM 2387 C C . TYR A 1 311 ? -5.805 -5.072 23.399 1.00 96.25 311 TYR A C 1
ATOM 2389 O O . TYR A 1 311 ? -5.590 -3.874 23.605 1.00 96.25 311 TYR A O 1
ATOM 2397 N N . TYR A 1 312 ? -5.763 -5.588 22.168 1.00 96.31 312 TYR A N 1
ATOM 2398 C CA . TYR A 1 312 ? -5.532 -4.800 20.949 1.00 96.31 312 TYR A CA 1
ATOM 2399 C C . TYR A 1 312 ? -6.854 -4.278 20.375 1.00 96.31 312 TYR A C 1
ATOM 2401 O O . TYR A 1 312 ? -7.274 -4.647 19.282 1.00 96.31 312 TYR A O 1
ATOM 2409 N N . VAL A 1 313 ? -7.526 -3.427 21.144 1.00 96.44 313 VAL A N 1
ATOM 2410 C CA . VAL A 1 313 ? -8.822 -2.845 20.777 1.00 96.44 313 VAL A CA 1
ATOM 2411 C C . VAL A 1 313 ? -8.628 -1.695 19.787 1.00 96.44 313 VAL A C 1
ATOM 2413 O O . VAL A 1 313 ? -7.662 -0.943 19.898 1.00 96.44 313 VAL A O 1
ATOM 2416 N N . ASN A 1 314 ? -9.547 -1.527 18.832 1.00 97.06 314 ASN A N 1
ATOM 2417 C CA . ASN A 1 314 ? -9.556 -0.370 17.936 1.00 97.06 314 ASN A CA 1
ATOM 2418 C C . ASN A 1 314 ? -10.052 0.895 18.671 1.00 97.06 314 ASN A C 1
ATOM 2420 O O . ASN A 1 314 ? -11.255 1.007 18.917 1.00 97.06 314 ASN A O 1
ATOM 2424 N N . PRO A 1 315 ? -9.193 1.890 18.964 1.00 96.31 315 PRO A N 1
ATOM 2425 C CA . PRO A 1 315 ? -9.586 3.085 19.715 1.00 96.31 315 PRO A CA 1
ATOM 2426 C C . PRO A 1 315 ? -10.484 4.051 18.930 1.00 96.31 315 PRO A C 1
ATOM 2428 O O . PRO A 1 315 ? -11.029 4.988 19.508 1.00 96.31 315 PRO A O 1
ATOM 2431 N N . LEU A 1 316 ? -10.631 3.865 17.612 1.00 95.88 316 LEU A N 1
ATOM 2432 C CA . LEU A 1 316 ? -11.595 4.622 16.805 1.00 95.88 316 LEU A CA 1
ATOM 2433 C C . LEU A 1 316 ? -12.977 3.964 16.772 1.00 95.88 316 LEU A C 1
ATOM 2435 O O . LEU A 1 316 ? -13.930 4.572 16.289 1.00 95.88 316 LEU A O 1
ATOM 2439 N N . LEU A 1 317 ? -13.092 2.727 17.257 1.00 96.06 317 LEU A N 1
ATOM 2440 C CA . LEU A 1 317 ? -14.357 2.010 17.363 1.00 96.06 317 LEU A CA 1
ATOM 2441 C C . LEU A 1 317 ? -14.824 1.896 18.811 1.00 96.06 317 LEU A C 1
ATOM 2443 O O . LEU A 1 317 ? -16.017 2.015 19.066 1.00 96.06 317 LEU A O 1
ATOM 2447 N N . PHE A 1 318 ? -13.904 1.707 19.752 1.00 96.75 318 PHE A N 1
ATOM 2448 C CA . PHE A 1 318 ? -14.217 1.520 21.159 1.00 96.75 318 PHE A CA 1
ATOM 2449 C C . PHE A 1 318 ? -13.384 2.449 22.029 1.00 96.75 318 PHE A C 1
ATOM 2451 O O . PHE A 1 318 ? -12.173 2.584 21.861 1.00 96.75 318 PHE A O 1
ATOM 2458 N N . LYS A 1 319 ? -14.038 3.044 23.016 1.00 97.12 319 LYS A N 1
ATOM 2459 C CA . LYS A 1 319 ? -13.406 3.773 24.102 1.00 97.12 319 LYS A CA 1
ATOM 2460 C C . LYS A 1 319 ? -13.449 2.896 25.346 1.00 97.12 319 LYS A C 1
ATOM 2462 O O . LYS A 1 319 ? -14.525 2.520 25.798 1.00 97.12 319 LYS A O 1
ATOM 2467 N N . VAL A 1 320 ? -12.279 2.586 25.895 1.00 96.94 320 VAL A N 1
ATOM 2468 C CA . VAL A 1 320 ? -12.155 1.801 27.128 1.00 96.94 320 VAL A CA 1
ATOM 2469 C C . VAL A 1 320 ? -11.837 2.728 28.294 1.00 96.94 320 VAL A C 1
ATOM 2471 O O . VAL A 1 320 ? -10.935 3.561 28.205 1.00 96.94 320 VAL A O 1
ATOM 2474 N N . ILE A 1 321 ? -12.581 2.579 29.386 1.00 96.44 321 ILE A N 1
ATOM 2475 C CA . ILE A 1 321 ? -12.454 3.357 30.616 1.00 96.44 321 ILE A CA 1
ATOM 2476 C C . ILE A 1 321 ? -12.085 2.379 31.742 1.00 96.44 321 ILE A C 1
ATOM 2478 O O . ILE A 1 321 ? -12.946 1.622 32.193 1.00 96.44 321 ILE A O 1
ATOM 2482 N N . PRO A 1 322 ? -10.813 2.343 32.179 1.00 94.75 322 PRO A N 1
ATOM 2483 C CA . PRO A 1 322 ? -10.403 1.526 33.313 1.00 94.75 322 PRO A CA 1
ATOM 2484 C C . PRO A 1 322 ? -10.992 2.079 34.614 1.00 94.75 322 PRO A C 1
ATOM 2486 O O . PRO A 1 322 ? -10.699 3.209 35.002 1.00 94.75 322 PRO A O 1
ATOM 2489 N N . GLU A 1 323 ? -11.772 1.264 35.310 1.00 93.81 323 GLU A N 1
ATOM 2490 C CA . GLU A 1 323 ? -12.358 1.562 36.615 1.00 93.81 323 GLU A CA 1
ATOM 2491 C C . GLU A 1 323 ? -11.795 0.618 37.671 1.00 93.81 323 GLU A C 1
ATOM 2493 O O . GLU A 1 323 ? -11.452 -0.527 37.376 1.00 93.81 323 GLU A O 1
ATOM 2498 N N . LYS A 1 324 ? -11.679 1.081 38.919 1.00 91.75 324 LYS A N 1
ATOM 2499 C CA . LYS A 1 324 ? -11.226 0.206 40.009 1.00 91.75 324 LYS A CA 1
ATOM 2500 C C . LYS A 1 324 ? -12.299 -0.832 40.314 1.00 91.75 324 LYS A C 1
ATOM 2502 O O . LYS A 1 324 ? -13.463 -0.485 40.503 1.00 91.75 324 LYS A O 1
ATOM 2507 N N . ALA A 1 325 ? -11.892 -2.092 40.416 1.00 82.31 325 ALA A N 1
ATOM 2508 C CA . ALA A 1 325 ? -12.769 -3.147 40.888 1.00 82.31 325 ALA A CA 1
ATOM 2509 C C . ALA A 1 325 ? -13.198 -2.833 42.330 1.00 82.31 325 ALA A C 1
ATOM 2511 O O . ALA A 1 325 ? -12.363 -2.545 43.191 1.00 82.31 325 ALA A O 1
ATOM 2512 N N . GLY A 1 326 ? -14.508 -2.853 42.580 1.00 79.44 326 GLY A N 1
ATOM 2513 C CA . GLY A 1 326 ? -15.045 -2.711 43.927 1.00 79.44 326 GLY A CA 1
ATOM 2514 C C . GLY A 1 326 ? -14.681 -3.937 44.757 1.00 79.44 326 GLY A C 1
ATOM 2515 O O . GLY A 1 326 ? -15.119 -5.042 44.449 1.00 79.44 326 GLY A O 1
ATOM 2516 N N . GLU A 1 327 ? -13.881 -3.748 45.801 1.00 80.44 327 GLU A N 1
ATOM 2517 C CA . GLU A 1 327 ? -13.564 -4.795 46.769 1.00 80.44 327 GLU A CA 1
ATOM 2518 C C . GLU A 1 327 ? -14.547 -4.706 47.940 1.00 80.44 327 GLU A C 1
ATOM 2520 O O . GLU A 1 327 ? -14.668 -3.655 48.570 1.00 80.44 327 GLU A O 1
ATOM 2525 N N . VAL A 1 328 ? -15.251 -5.802 48.228 1.00 83.12 328 VAL A N 1
ATOM 2526 C CA . VAL A 1 328 ? -16.106 -5.923 49.416 1.00 83.12 328 VAL A CA 1
ATOM 2527 C C . VAL A 1 328 ? -15.307 -6.661 50.474 1.00 83.12 328 VAL A C 1
ATOM 2529 O O . VAL A 1 328 ? -15.007 -7.847 50.310 1.00 83.12 328 VAL A O 1
ATOM 2532 N N . LYS A 1 329 ? -14.923 -5.968 51.547 1.00 86.25 329 LYS A N 1
ATOM 2533 C CA . LYS A 1 329 ? -14.080 -6.578 52.578 1.00 86.25 329 LYS A CA 1
ATOM 2534 C C . LYS A 1 329 ? -14.868 -7.597 53.402 1.00 86.25 329 LYS A C 1
ATOM 2536 O O . LYS A 1 329 ? -16.092 -7.492 53.520 1.00 86.25 329 LYS A O 1
ATOM 2541 N N . PRO A 1 330 ? -14.187 -8.558 54.053 1.00 83.44 330 PRO A N 1
ATOM 2542 C CA . PRO A 1 330 ? -14.833 -9.430 55.025 1.00 83.44 330 PRO A CA 1
ATOM 2543 C C . PRO A 1 330 ? -15.571 -8.611 56.098 1.00 83.44 330 PRO A C 1
ATOM 2545 O O . PRO A 1 330 ? -14.960 -7.803 56.794 1.00 83.44 330 PRO A O 1
ATOM 2548 N N . GLY A 1 331 ? -16.884 -8.824 56.223 1.00 88.12 331 GLY A N 1
ATOM 2549 C CA . GLY A 1 331 ? -17.756 -8.095 57.154 1.00 88.12 331 GLY A CA 1
ATOM 2550 C C . GLY A 1 331 ? -18.514 -6.906 56.550 1.00 88.12 331 GLY A C 1
ATOM 2551 O O . GLY A 1 331 ? -19.365 -6.340 57.233 1.00 88.12 331 GLY A O 1
ATOM 2552 N N . GLU A 1 332 ? -18.264 -6.549 55.289 1.00 89.81 332 GLU A N 1
ATOM 2553 C CA . GLU A 1 332 ? -19.033 -5.539 54.554 1.00 89.81 332 GLU A CA 1
ATOM 2554 C C . GLU A 1 332 ? -20.139 -6.189 53.706 1.00 89.81 332 GLU A C 1
ATOM 2556 O O . GLU A 1 332 ? -20.023 -7.328 53.253 1.00 89.81 332 GLU A O 1
ATOM 2561 N N . VAL A 1 333 ? -21.229 -5.452 53.481 1.00 82.50 333 VAL A N 1
ATOM 2562 C CA . VAL A 1 333 ? -22.315 -5.850 52.575 1.00 82.50 333 VAL A CA 1
ATOM 2563 C C . VAL A 1 333 ? -22.378 -4.836 51.441 1.00 82.50 333 VAL A C 1
ATOM 2565 O O . VAL A 1 333 ? -22.628 -3.655 51.680 1.00 82.50 333 VAL A O 1
ATOM 2568 N N . ALA A 1 334 ? -22.178 -5.295 50.207 1.00 82.00 334 ALA A N 1
ATOM 2569 C CA . ALA A 1 334 ? -22.414 -4.478 49.025 1.00 82.00 334 ALA A CA 1
ATOM 2570 C C . ALA A 1 334 ? -23.875 -4.584 48.586 1.00 82.00 334 ALA A C 1
ATOM 2572 O O . ALA A 1 334 ? -24.412 -5.680 48.424 1.00 82.00 334 ALA A O 1
ATOM 2573 N N . VAL A 1 335 ? -24.506 -3.434 48.361 1.00 80.44 335 VAL A N 1
ATOM 2574 C CA . VAL A 1 335 ? -25.848 -3.339 47.782 1.00 80.44 335 VAL A CA 1
ATOM 2575 C C . VAL A 1 335 ? -25.703 -2.799 46.367 1.00 80.44 335 VAL A C 1
ATOM 2577 O O . VAL A 1 335 ? -25.232 -1.680 46.173 1.00 80.44 335 VAL A O 1
ATOM 2580 N N . ILE A 1 336 ? -26.094 -3.598 45.378 1.00 80.38 336 ILE A N 1
ATOM 2581 C CA . ILE A 1 336 ? -26.077 -3.202 43.970 1.00 80.38 336 ILE A CA 1
ATOM 2582 C C . ILE A 1 336 ? -27.469 -2.688 43.613 1.00 80.38 336 ILE A C 1
ATOM 2584 O O . ILE A 1 336 ? -28.451 -3.422 43.717 1.00 80.38 336 ILE A O 1
ATOM 2588 N N . VAL A 1 337 ? -27.552 -1.433 43.177 1.00 73.50 337 VAL A N 1
ATOM 2589 C CA . VAL A 1 337 ? -28.778 -0.869 42.605 1.00 73.50 337 VAL A CA 1
ATOM 2590 C C . VAL A 1 337 ? -28.632 -0.899 41.093 1.00 73.50 337 VAL A C 1
ATOM 2592 O O . VAL A 1 337 ? -27.801 -0.185 40.533 1.00 73.50 337 VAL A O 1
ATOM 2595 N N . SER A 1 338 ? -29.417 -1.748 40.431 1.00 70.50 338 SER A N 1
ATOM 2596 C CA . SER A 1 338 ? -29.457 -1.746 38.974 1.00 70.50 338 SER A CA 1
ATOM 2597 C C . SER A 1 338 ? -30.360 -0.620 38.486 1.00 70.50 338 SER A C 1
ATOM 2599 O O . SER A 1 338 ? -31.562 -0.628 38.740 1.00 70.50 338 SER A O 1
ATOM 2601 N N . ASN A 1 339 ? -29.781 0.326 37.750 1.00 68.62 339 ASN A N 1
ATOM 2602 C CA . ASN A 1 339 ? -30.536 1.359 37.034 1.00 68.62 339 ASN A CA 1
ATOM 2603 C C . ASN A 1 339 ? -30.967 0.896 35.631 1.00 68.62 339 ASN A C 1
ATOM 2605 O O . ASN A 1 339 ? -31.601 1.650 34.898 1.00 68.62 339 ASN A O 1
ATOM 2609 N N . VAL A 1 340 ? -30.594 -0.328 35.242 1.00 63.31 340 VAL A N 1
ATOM 2610 C CA . VAL A 1 340 ? -30.795 -0.886 33.903 1.00 63.31 340 VAL A CA 1
ATOM 2611 C C . VAL A 1 340 ? -31.234 -2.346 34.006 1.00 63.31 340 VAL A C 1
ATOM 2613 O O . VAL A 1 340 ? -30.464 -3.235 34.358 1.00 63.31 340 VAL A O 1
ATOM 2616 N N . GLY A 1 341 ? -32.502 -2.598 33.698 1.00 55.69 341 GLY A N 1
ATOM 2617 C CA . GLY A 1 341 ? -33.112 -3.925 33.734 1.00 55.69 341 GLY A CA 1
ATOM 2618 C C . GLY A 1 341 ? -34.628 -3.818 33.593 1.00 55.69 341 GLY A C 1
ATOM 2619 O O . GLY A 1 341 ? -35.211 -2.829 34.030 1.00 55.69 341 GLY A O 1
ATOM 2620 N N . LYS A 1 342 ? -35.244 -4.807 32.941 1.00 47.22 342 LYS A N 1
ATOM 2621 C CA . LYS A 1 342 ? -36.692 -5.033 33.025 1.00 47.22 342 LYS A CA 1
ATOM 2622 C C . LYS A 1 342 ? -37.026 -5.796 34.294 1.00 47.22 342 LYS A C 1
ATOM 2624 O O . LYS A 1 342 ? -36.215 -6.684 34.643 1.00 47.22 342 LYS A O 1
#

pLDDT: mean 89.59, std 7.79, range [47.22, 98.0]